Protein AF-0000000070312527 (afdb_homodimer)

Organism: NCBI:txid109376

Sequence (274 aa):
MGTQTTVLAVTDDVVLPVISVLTVMKVVGVERCDPMIITQASTISQVPLDSSSVDAVLAVSTTSEFPTDKIYGEFSRILKPGGTVFVCTNSEGENVELQQTLQRRVTLAGFMEPQSLDLTSIRLPNFSLSVGVQAYSMGTQTTVLAVTDDVVLPVISVLTVMKVVGVERCDPMIITQASTISQVPLDSSSVDAVLAVSTTSEFPTDKIYGEFSRILKPGGTVFVCTNSEGENVELQQTLQRRVTLAGFMEPQSLDLTSIRLPNFSLSVGVQAYS

Solvent-accessible surface area (backbone atoms only — not comparable to full-atom values): 14780 Å² total; per-residue (Å²): 132,82,78,77,54,34,34,40,36,36,22,58,38,63,66,44,51,47,54,62,53,54,51,51,28,56,70,71,65,62,65,91,47,61,39,27,36,25,26,38,44,77,76,54,91,68,70,97,60,54,68,48,62,26,46,33,36,38,36,42,22,80,50,93,69,47,78,40,71,69,52,44,52,44,48,60,45,23,29,21,71,62,11,36,37,34,41,32,29,74,38,84,53,88,44,62,67,53,46,52,50,47,43,51,47,37,44,73,66,60,20,47,61,64,85,83,79,81,55,74,78,60,77,38,76,40,47,46,76,34,49,20,30,36,58,72,121,131,80,78,78,55,32,35,39,36,35,21,58,38,62,63,46,50,47,55,63,53,54,52,50,28,56,72,71,64,63,65,93,47,61,38,27,35,26,26,37,45,78,76,52,90,66,70,98,61,56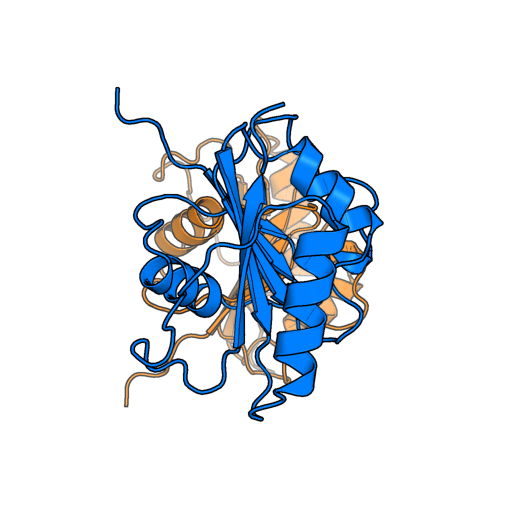,68,49,62,28,45,31,36,38,36,42,24,78,51,92,69,47,80,41,71,68,53,44,50,44,49,60,44,23,29,22,71,63,10,36,38,34,40,33,30,75,36,85,53,87,43,60,66,53,47,52,52,46,43,51,49,36,42,73,66,59,21,48,62,58,78,87,66,81,44,66,81,67,76,37,67,36,41,46,61,36,47,20,30,37,56,71,120

Structure (mmCIF, N/CA/C/O backbone):
data_AF-0000000070312527-model_v1
#
loop_
_entity.id
_entity.type
_entity.pdbx_description
1 polymer 'Anamorsin N-terminal domain-containing protein'
#
loop_
_atom_site.group_PDB
_atom_site.id
_atom_site.type_symbol
_atom_site.label_atom_id
_atom_site.label_alt_id
_atom_site.label_comp_id
_atom_site.label_asym_id
_atom_site.label_entity_id
_atom_site.label_seq_id
_atom_site.pdbx_PDB_ins_code
_atom_site.Cartn_x
_atom_site.Cartn_y
_atom_site.Cartn_z
_atom_site.occupancy
_atom_site.B_iso_or_equiv
_atom_site.auth_seq_id
_atom_site.auth_comp_id
_atom_site.auth_asym_id
_atom_site.auth_atom_id
_atom_site.pdbx_PDB_model_num
ATOM 1 N N . MET A 1 1 ? 20.922 4.77 18.922 1 32.31 1 MET A N 1
ATOM 2 C CA . MET A 1 1 ? 19.938 3.801 18.469 1 32.31 1 MET A CA 1
ATOM 3 C C . MET A 1 1 ? 18.922 4.461 17.531 1 32.31 1 MET A C 1
ATOM 5 O O . MET A 1 1 ? 18.156 5.32 17.969 1 32.31 1 MET A O 1
ATOM 9 N N . GLY A 1 2 ? 19.078 4.883 16.312 1 41.28 2 GLY A N 1
ATOM 10 C CA . GLY A 1 2 ? 18.484 5.863 15.414 1 41.28 2 GLY A CA 1
ATOM 11 C C . GLY A 1 2 ? 16.984 5.668 15.219 1 41.28 2 GLY A C 1
ATOM 12 O O . GLY A 1 2 ? 16.516 4.539 15.102 1 41.28 2 GLY A O 1
ATOM 13 N N . THR A 1 3 ? 16.109 6.391 15.828 1 51.72 3 THR A N 1
ATOM 14 C CA . THR A 1 3 ? 14.672 6.293 16.031 1 51.72 3 THR A CA 1
ATOM 15 C C . THR A 1 3 ? 13.961 5.984 14.719 1 51.72 3 THR A C 1
ATOM 17 O O . THR A 1 3 ? 14.172 6.676 13.719 1 51.72 3 THR A O 1
ATOM 20 N N . GLN A 1 4 ? 13.727 4.766 14.406 1 63.12 4 GLN A N 1
ATOM 21 C CA . GLN A 1 4 ? 13.141 4.301 13.156 1 63.12 4 GLN A CA 1
ATOM 22 C C . GLN A 1 4 ? 11.836 5.027 12.859 1 63.12 4 GLN A C 1
ATOM 24 O O . GLN A 1 4 ? 10.914 5.02 13.68 1 63.12 4 GLN A O 1
ATOM 29 N N . THR A 1 5 ? 11.953 6.121 12.055 1 82.25 5 THR A N 1
ATOM 30 C CA . THR A 1 5 ? 10.797 6.914 11.648 1 82.25 5 THR A CA 1
ATOM 31 C C . THR A 1 5 ? 9.742 6.039 10.984 1 82.25 5 THR A C 1
ATOM 33 O O . THR A 1 5 ? 10.07 5.172 10.172 1 82.25 5 THR A O 1
ATOM 36 N N . THR A 1 6 ? 8.57 6.004 11.633 1 88.69 6 THR A N 1
ATOM 37 C CA . THR A 1 6 ? 7.449 5.246 11.094 1 88.69 6 THR A CA 1
ATOM 38 C C . THR A 1 6 ? 6.52 6.152 10.289 1 88.69 6 THR A C 1
ATOM 40 O O . THR A 1 6 ? 6.102 7.207 10.773 1 88.69 6 THR A O 1
ATOM 43 N N . VAL A 1 7 ? 6.309 5.766 9.062 1 93.19 7 VAL A N 1
ATOM 44 C CA . VAL A 1 7 ? 5.434 6.551 8.195 1 93.19 7 VAL A CA 1
ATOM 45 C C . VAL A 1 7 ? 4.281 5.68 7.703 1 93.19 7 VAL A C 1
ATOM 47 O O . VAL A 1 7 ? 4.48 4.516 7.344 1 93.19 7 VAL A O 1
ATOM 50 N N . LEU A 1 8 ? 3.139 6.227 7.738 1 95.81 8 LEU A N 1
ATOM 51 C CA . LEU A 1 8 ? 1.959 5.57 7.188 1 95.81 8 LEU A CA 1
ATOM 52 C C . LEU A 1 8 ? 1.407 6.348 5.996 1 95.81 8 LEU A C 1
ATOM 54 O O . LEU A 1 8 ? 1.135 7.547 6.109 1 95.81 8 LEU A O 1
ATOM 58 N N . ALA A 1 9 ? 1.335 5.73 4.91 1 95.19 9 ALA A N 1
ATOM 59 C CA . ALA A 1 9 ? 0.662 6.297 3.746 1 95.19 9 ALA A CA 1
ATOM 60 C C . ALA A 1 9 ? -0.738 5.711 3.582 1 95.19 9 ALA A C 1
ATOM 62 O O . ALA A 1 9 ? -0.914 4.492 3.605 1 95.19 9 ALA A O 1
ATOM 63 N N . VAL A 1 10 ? -1.714 6.582 3.424 1 95.88 10 VAL A N 1
ATOM 64 C CA . VAL A 1 10 ? -3.1 6.137 3.305 1 95.88 10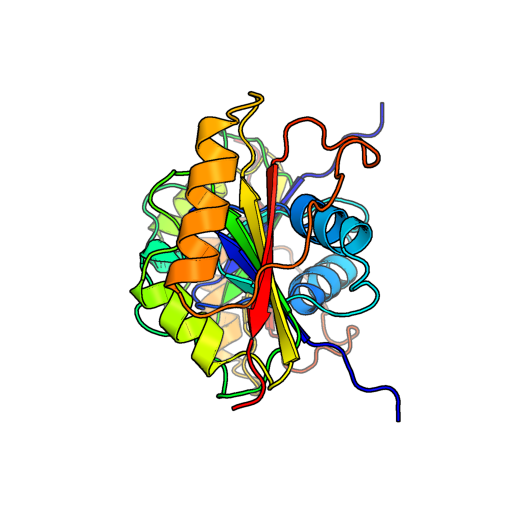 VAL A CA 1
ATOM 65 C C . VAL A 1 10 ? -3.748 6.793 2.088 1 95.88 10 VAL A C 1
ATOM 67 O O . VAL A 1 10 ? -3.412 7.926 1.729 1 95.88 10 VAL A O 1
ATOM 70 N N . THR A 1 11 ? -4.625 6.039 1.443 1 93.31 11 THR A N 1
ATOM 71 C CA . THR A 1 11 ? -5.379 6.578 0.318 1 93.31 11 THR A CA 1
ATOM 72 C C . THR A 1 11 ? -6.805 6.035 0.311 1 93.31 11 THR A C 1
ATOM 74 O O . THR A 1 11 ? -7.074 4.98 0.89 1 93.31 11 THR A O 1
ATOM 77 N N . ASP A 1 12 ? -7.668 6.805 -0.288 1 93.44 12 ASP A N 1
ATOM 78 C CA . ASP A 1 12 ? -9.023 6.309 -0.491 1 93.44 12 ASP A CA 1
ATOM 79 C C . ASP A 1 12 ? -9.133 5.52 -1.795 1 93.44 12 ASP A C 1
ATOM 81 O O . ASP A 1 12 ? -10.164 4.898 -2.066 1 93.44 12 ASP A O 1
ATOM 85 N N . ASP A 1 13 ? -8.094 5.48 -2.543 1 92.12 13 ASP A N 1
ATOM 86 C CA . ASP A 1 13 ? -8.078 4.723 -3.793 1 92.12 13 ASP A CA 1
ATOM 87 C C . ASP A 1 13 ? -7.852 3.236 -3.531 1 92.12 13 ASP A C 1
ATOM 89 O O . ASP A 1 13 ? -7.418 2.85 -2.445 1 92.12 13 ASP A O 1
ATOM 93 N N . VAL A 1 14 ? -8.188 2.465 -4.516 1 95.38 14 VAL A N 1
ATOM 94 C CA . VAL A 1 14 ? -8.008 1.022 -4.391 1 95.38 14 VAL A CA 1
ATOM 95 C C . VAL A 1 14 ? -6.527 0.677 -4.473 1 95.38 14 VAL A C 1
ATOM 97 O O . VAL A 1 14 ? -6.055 -0.24 -3.797 1 95.38 14 VAL A O 1
ATOM 100 N N . VAL A 1 15 ? -5.812 1.414 -5.312 1 94.75 15 VAL A N 1
ATOM 101 C CA . VAL A 1 15 ? -4.414 1.098 -5.594 1 94.75 15 VAL A CA 1
ATOM 102 C C . VAL A 1 15 ? -3.539 2.311 -5.297 1 94.75 15 VAL A C 1
ATOM 104 O O . VAL A 1 15 ? -3.973 3.455 -5.461 1 94.75 15 VAL A O 1
ATOM 107 N N . LEU A 1 16 ? -2.34 2.08 -4.805 1 93.69 16 LEU A N 1
ATOM 108 C CA . LEU A 1 16 ? -1.363 3.133 -4.543 1 93.69 16 LEU A CA 1
ATOM 109 C C . LEU A 1 16 ? 0.025 2.717 -5.016 1 93.69 16 LEU A C 1
ATOM 111 O O . LEU A 1 16 ? 0.603 1.761 -4.496 1 93.69 16 LEU A O 1
ATOM 115 N N . PRO A 1 17 ? 0.526 3.424 -5.984 1 91.62 17 PRO A N 1
ATOM 116 C CA . PRO A 1 17 ? 1.906 3.145 -6.391 1 91.62 17 PRO A CA 1
ATOM 117 C C . PRO A 1 17 ? 2.924 3.521 -5.316 1 91.62 17 PRO A C 1
ATOM 119 O O . PRO A 1 17 ? 2.809 4.582 -4.695 1 91.62 17 PRO A O 1
ATOM 122 N N . VAL A 1 18 ? 3.895 2.693 -5.125 1 91.31 18 VAL A N 1
ATOM 123 C CA . VAL A 1 18 ? 4.895 2.928 -4.09 1 91.31 18 VAL A CA 1
ATOM 124 C C . VAL A 1 18 ? 5.695 4.188 -4.422 1 91.31 18 VAL A C 1
ATOM 126 O O . VAL A 1 18 ? 6.027 4.973 -3.527 1 91.31 18 VAL A O 1
ATOM 129 N N . ILE A 1 19 ? 5.93 4.438 -5.605 1 86.56 19 ILE A N 1
ATOM 130 C CA . ILE A 1 19 ? 6.723 5.59 -6.02 1 86.56 19 ILE A CA 1
ATOM 131 C C . ILE A 1 19 ? 6.027 6.879 -5.586 1 86.56 19 ILE A C 1
ATOM 133 O O . ILE A 1 19 ? 6.688 7.871 -5.262 1 86.56 19 ILE A O 1
ATOM 137 N N . SER A 1 20 ? 4.664 6.91 -5.684 1 84.31 20 SER A N 1
ATOM 138 C CA . SER A 1 20 ? 3.928 8.086 -5.234 1 84.31 20 SER A CA 1
ATOM 139 C C . SER A 1 20 ? 4.215 8.398 -3.77 1 84.31 20 SER A C 1
ATOM 141 O O . SER A 1 20 ? 4.371 9.555 -3.391 1 84.31 20 SER A O 1
ATOM 143 N N . VAL A 1 21 ? 4.297 7.348 -2.98 1 87.62 21 VAL A N 1
ATOM 144 C CA . VAL A 1 21 ? 4.57 7.488 -1.555 1 87.62 21 VAL A CA 1
ATOM 145 C C . VAL A 1 21 ? 6.008 7.969 -1.35 1 87.62 21 VAL A C 1
ATOM 147 O O . VAL A 1 21 ? 6.246 8.938 -0.621 1 87.62 21 VAL A O 1
ATOM 150 N N . LEU A 1 22 ? 6.922 7.355 -2.016 1 85.81 22 LEU A N 1
ATOM 151 C CA . LEU A 1 22 ? 8.336 7.688 -1.861 1 85.81 22 LEU A CA 1
ATOM 152 C C . LEU A 1 22 ? 8.617 9.109 -2.342 1 85.81 22 LEU A C 1
ATOM 154 O O . LEU A 1 22 ? 9.445 9.812 -1.764 1 85.81 22 LEU A O 1
ATOM 158 N N . THR A 1 23 ? 7.934 9.5 -3.398 1 81.25 23 THR A N 1
ATOM 159 C CA . THR A 1 23 ? 8.102 10.852 -3.918 1 81.25 23 THR A CA 1
ATOM 160 C C . THR A 1 23 ? 7.613 11.883 -2.904 1 81.25 23 THR A C 1
ATOM 162 O O . THR A 1 23 ? 8.297 12.875 -2.648 1 81.25 23 THR A O 1
ATOM 165 N N . VAL A 1 24 ? 6.43 11.625 -2.34 1 78.5 24 VAL A N 1
ATOM 166 C CA . VAL A 1 24 ? 5.898 12.547 -1.344 1 78.5 24 VAL A CA 1
ATOM 167 C C . VAL A 1 24 ? 6.816 12.578 -0.125 1 78.5 24 VAL A C 1
ATOM 169 O O . VAL A 1 24 ? 7.082 13.648 0.429 1 78.5 24 VAL A O 1
ATOM 172 N N . MET A 1 25 ? 7.27 11.461 0.249 1 84.25 25 MET A N 1
ATOM 173 C CA . MET A 1 25 ? 8.172 11.383 1.395 1 84.25 25 MET A CA 1
ATOM 174 C C . MET A 1 25 ? 9.422 12.219 1.158 1 84.25 25 MET A C 1
ATOM 176 O O . MET A 1 25 ? 9.914 12.891 2.072 1 84.25 25 MET A O 1
ATOM 180 N N . LYS A 1 26 ? 9.945 12.078 0.024 1 81.5 26 LYS A N 1
ATOM 181 C CA . LYS A 1 26 ? 11.125 12.859 -0.34 1 81.5 26 LYS A CA 1
ATOM 182 C C . LYS A 1 26 ? 10.844 14.359 -0.257 1 81.5 26 LYS A C 1
ATOM 184 O O . LYS A 1 26 ? 11.656 15.125 0.27 1 81.5 26 LYS A O 1
ATOM 189 N N . VAL A 1 27 ? 9.695 14.719 -0.66 1 73.06 27 VAL A N 1
ATOM 190 C CA . VAL A 1 27 ? 9.305 16.125 -0.711 1 73.06 27 VAL A CA 1
ATOM 191 C C . VAL A 1 27 ? 9.141 16.656 0.707 1 73.06 27 VAL A C 1
ATOM 193 O O . VAL A 1 27 ? 9.531 17.797 0.996 1 73.06 27 VAL A O 1
ATOM 196 N N . VAL A 1 28 ? 8.633 15.852 1.507 1 74.56 28 VAL A N 1
ATOM 197 C CA . VAL A 1 28 ? 8.312 16.344 2.842 1 74.56 28 VAL A CA 1
ATOM 198 C C . VAL A 1 28 ? 9.469 16.047 3.791 1 74.56 28 VAL A C 1
ATOM 200 O O . VAL A 1 28 ? 9.422 16.422 4.969 1 74.56 28 VAL A O 1
ATOM 203 N N . GLY A 1 29 ? 10.469 15.406 3.387 1 75.06 29 GLY A N 1
ATOM 204 C CA . GLY A 1 29 ? 11.688 15.211 4.156 1 75.06 29 GLY A CA 1
ATOM 205 C C . GLY A 1 29 ? 11.594 14.07 5.152 1 75.06 29 GLY A C 1
ATOM 206 O O . GLY A 1 29 ? 12.164 14.141 6.238 1 75.06 29 GLY A O 1
ATOM 207 N N . VAL A 1 30 ? 10.812 13.164 5.078 1 74.44 30 VAL A N 1
ATOM 208 C CA . VAL A 1 30 ? 10.703 12 5.961 1 74.44 30 VAL A CA 1
ATOM 209 C C . VAL A 1 30 ? 11.273 10.773 5.262 1 74.44 30 VAL A C 1
ATOM 211 O O . VAL A 1 30 ? 10.656 9.703 5.27 1 74.44 30 VAL A O 1
ATOM 214 N N . GLU A 1 31 ? 12.414 10.891 4.777 1 74 31 GLU A N 1
ATOM 215 C CA . GLU A 1 31 ? 12.992 9.797 4 1 74 31 GLU A CA 1
ATOM 216 C C . GLU A 1 31 ? 13.664 8.766 4.902 1 74 31 GLU A C 1
ATOM 218 O O . GLU A 1 31 ? 13.82 9 6.102 1 74 31 GLU A O 1
ATOM 223 N N . ARG A 1 32 ? 13.969 7.566 4.457 1 68.12 32 ARG A N 1
ATOM 224 C CA . ARG A 1 32 ? 14.781 6.52 5.055 1 68.12 32 ARG A CA 1
ATOM 225 C C . ARG A 1 32 ? 13.977 5.695 6.055 1 68.12 32 ARG A C 1
ATOM 227 O O . ARG A 1 32 ? 14.469 5.371 7.137 1 68.12 32 ARG A O 1
ATOM 234 N N . CYS A 1 33 ? 12.836 5.625 5.859 1 78.88 33 CYS A N 1
ATOM 235 C CA . CYS A 1 33 ? 12.016 4.75 6.695 1 78.88 33 CYS A CA 1
ATOM 236 C C . CYS A 1 33 ? 11.156 3.826 5.84 1 78.88 33 CYS A C 1
ATOM 238 O O . CYS A 1 33 ? 11.047 4.02 4.629 1 78.88 33 CYS A O 1
ATOM 240 N N . ASP A 1 34 ? 10.656 2.857 6.492 1 83.75 34 ASP A N 1
ATOM 241 C CA . ASP A 1 34 ? 9.789 1.893 5.832 1 83.75 34 ASP A CA 1
ATOM 242 C C . ASP A 1 34 ? 8.32 2.305 5.953 1 83.75 34 ASP A C 1
ATOM 244 O O . ASP A 1 34 ? 7.676 2.035 6.969 1 83.75 34 ASP A O 1
ATOM 248 N N . PRO A 1 35 ? 7.848 2.865 4.906 1 92.44 35 PRO A N 1
ATOM 249 C CA . PRO A 1 35 ? 6.441 3.271 5.012 1 92.44 35 PRO A CA 1
ATOM 250 C C . PRO A 1 35 ? 5.484 2.084 4.992 1 92.44 35 PRO A C 1
ATOM 252 O O . PRO A 1 35 ? 5.797 1.04 4.414 1 92.44 35 PRO A O 1
ATOM 255 N N . MET A 1 36 ? 4.406 2.307 5.699 1 95.19 36 MET A N 1
ATOM 256 C CA . MET A 1 36 ? 3.262 1.399 5.621 1 95.19 36 MET A CA 1
ATOM 257 C C . MET A 1 36 ? 2.164 1.982 4.738 1 95.19 36 MET A C 1
ATOM 259 O O . MET A 1 36 ? 1.991 3.201 4.676 1 95.19 36 MET A O 1
ATOM 263 N N . ILE A 1 37 ? 1.459 1.072 4.121 1 96.5 37 ILE A N 1
ATOM 264 C CA . ILE A 1 37 ? 0.455 1.567 3.188 1 96.5 37 ILE A CA 1
ATOM 265 C C . ILE A 1 37 ? -0.912 0.986 3.541 1 96.5 37 ILE A C 1
ATOM 267 O O . ILE A 1 37 ? -1.025 -0.2 3.859 1 96.5 37 ILE A O 1
ATOM 271 N N . ILE A 1 38 ? -1.881 1.826 3.535 1 97.44 38 ILE A N 1
ATOM 272 C CA . ILE A 1 38 ? -3.283 1.426 3.59 1 97.44 38 ILE A CA 1
ATOM 273 C C . ILE A 1 38 ? -4.027 1.992 2.383 1 97.44 38 ILE A C 1
ATOM 275 O O . ILE A 1 38 ? -4.066 3.209 2.184 1 97.44 38 ILE A O 1
ATOM 279 N N . THR A 1 39 ? -4.586 1.167 1.564 1 96.88 39 THR A N 1
ATOM 280 C CA . THR A 1 39 ? -5.488 1.621 0.515 1 96.88 39 THR A CA 1
ATOM 281 C C . THR A 1 39 ? -6.945 1.447 0.943 1 96.88 39 THR A C 1
ATOM 283 O O . THR A 1 39 ? -7.227 0.786 1.944 1 96.88 39 THR A O 1
ATOM 286 N N . GLN A 1 40 ? -7.852 2.104 0.207 1 96.12 40 GLN A N 1
ATOM 287 C CA . GLN A 1 40 ? -9.273 2.049 0.545 1 96.12 40 GLN A CA 1
ATOM 288 C C . GLN A 1 40 ? -9.508 2.455 1.997 1 96.12 40 GLN A C 1
ATOM 290 O O . GLN A 1 40 ? -10.258 1.796 2.717 1 96.12 40 GLN A O 1
ATOM 295 N N . ALA A 1 41 ? -8.82 3.422 2.424 1 95.56 41 ALA A N 1
ATOM 296 C CA . ALA A 1 41 ? -8.844 3.814 3.83 1 95.56 41 ALA A CA 1
ATOM 297 C C . ALA A 1 41 ? -10.219 4.348 4.227 1 95.56 41 ALA A C 1
ATOM 299 O O . ALA A 1 41 ? -10.547 4.406 5.414 1 95.56 41 ALA A O 1
ATOM 300 N N . SER A 1 42 ? -10.969 4.754 3.314 1 92.69 42 SER A N 1
ATOM 301 C CA . SER A 1 42 ? -12.305 5.262 3.598 1 92.69 42 SER A CA 1
ATOM 302 C C . SER A 1 42 ? -13.211 4.168 4.148 1 92.69 42 SER A C 1
ATOM 304 O O . SER A 1 42 ? -14.266 4.453 4.719 1 92.69 42 SER A O 1
ATOM 306 N N . THR A 1 43 ? -12.828 2.916 3.951 1 92.44 43 THR A N 1
ATOM 307 C CA . THR A 1 43 ? -13.664 1.795 4.359 1 92.44 43 THR A CA 1
ATOM 308 C C . THR A 1 43 ? -13.258 1.289 5.742 1 92.44 43 THR A C 1
ATOM 310 O O . THR A 1 43 ? -13.891 0.387 6.293 1 92.44 43 THR A O 1
ATOM 313 N N . ILE A 1 44 ? -12.258 1.849 6.25 1 91.06 44 ILE A N 1
ATOM 314 C CA . ILE A 1 44 ? -11.766 1.318 7.516 1 91.06 44 ILE A CA 1
ATOM 315 C C . ILE A 1 44 ? -12.367 2.107 8.68 1 91.06 44 ILE A C 1
ATOM 317 O O . ILE A 1 44 ? -12.562 3.322 8.578 1 91.06 44 ILE A O 1
ATOM 321 N N . SER A 1 45 ? -12.609 1.384 9.75 1 89.88 45 SER A N 1
ATOM 322 C CA . SER A 1 45 ? -13.133 2.035 10.945 1 89.88 45 SER A CA 1
ATOM 323 C C . SER A 1 45 ? -12.023 2.371 11.93 1 89.88 45 SER A C 1
ATOM 325 O O . SER A 1 45 ? -12.148 3.301 12.727 1 89.88 45 SER A O 1
ATOM 327 N N . GLN A 1 46 ? -10.969 1.613 11.844 1 94.62 46 GLN A N 1
ATOM 328 C CA . GLN A 1 46 ? -9.836 1.796 12.75 1 94.62 46 GLN A CA 1
ATOM 329 C C . GLN A 1 46 ? -8.523 1.435 12.062 1 94.62 46 GLN A C 1
ATOM 331 O O . GLN A 1 46 ? -8.438 0.418 11.375 1 94.62 46 GLN A O 1
ATOM 336 N N . VAL A 1 47 ? -7.582 2.299 12.219 1 95.38 47 VAL A N 1
ATOM 337 C CA . VAL A 1 47 ? -6.238 1.98 11.758 1 95.38 47 VAL A CA 1
ATOM 338 C C . VAL A 1 47 ? -5.586 0.981 12.711 1 95.38 47 VAL A C 1
ATOM 340 O O . VAL A 1 47 ? -5.555 1.202 13.93 1 95.38 47 VAL A O 1
ATOM 343 N N . PRO A 1 48 ? -5.09 -0.119 12.211 1 95.75 48 PRO A N 1
ATOM 344 C CA . PRO A 1 48 ? -4.527 -1.149 13.078 1 95.75 48 PRO A CA 1
ATOM 345 C C . PRO A 1 48 ? -3.109 -0.819 13.547 1 95.75 48 PRO A C 1
ATOM 347 O O . PRO A 1 48 ? -2.193 -1.626 13.367 1 95.75 48 PRO A O 1
ATOM 350 N N . LEU A 1 49 ? -2.932 0.251 14.125 1 94.5 49 LEU A N 1
ATOM 351 C CA . LEU A 1 49 ? -1.688 0.71 14.734 1 94.5 49 LEU A CA 1
ATOM 352 C C . LEU A 1 49 ? -1.936 1.252 16.141 1 94.5 49 LEU A C 1
ATOM 354 O O . LEU A 1 49 ? -3.031 1.73 16.438 1 94.5 49 LEU A O 1
ATOM 358 N N . ASP A 1 50 ? -0.962 1.176 16.859 1 96 50 ASP A N 1
ATOM 359 C CA . ASP A 1 50 ? -1.076 1.632 18.25 1 96 50 ASP A CA 1
ATOM 360 C C . ASP A 1 50 ? -1.148 3.156 18.312 1 96 50 ASP A C 1
ATOM 362 O O . ASP A 1 50 ? -0.69 3.848 17.406 1 96 50 ASP A O 1
ATOM 366 N N . SER A 1 51 ? -1.732 3.639 19.469 1 95.69 51 SER A N 1
ATOM 367 C CA . SER A 1 51 ? -1.714 5.074 19.734 1 95.69 51 SER A CA 1
ATOM 368 C C . SER A 1 51 ? -0.287 5.609 19.781 1 95.69 51 SER A C 1
ATOM 370 O O . SER A 1 51 ? 0.615 4.93 20.281 1 95.69 51 SER A O 1
ATOM 372 N N . SER A 1 52 ? -0.114 6.754 19.25 1 94.62 52 SER A N 1
ATOM 373 C CA . SER A 1 52 ? 1.154 7.469 19.328 1 94.62 52 SER A CA 1
ATOM 374 C C . SER A 1 52 ? 2.312 6.598 18.859 1 94.62 52 SER A C 1
ATOM 376 O O . SER A 1 52 ? 3.348 6.516 19.516 1 94.62 52 SER A O 1
ATOM 378 N N . SER A 1 53 ? 2.078 5.918 17.734 1 93.38 53 SER A N 1
ATOM 379 C CA . SER A 1 53 ? 3.094 4.988 17.25 1 93.38 53 SER A CA 1
ATOM 380 C C . SER A 1 53 ? 3.656 5.445 15.906 1 93.38 53 SER A C 1
ATOM 382 O O . SER A 1 53 ? 4.645 4.891 15.414 1 93.38 53 SER A O 1
ATOM 384 N N . VAL A 1 54 ? 3.113 6.453 15.32 1 92.19 54 VAL A N 1
ATOM 385 C CA . VAL A 1 54 ? 3.479 6.875 13.977 1 92.19 54 VAL A CA 1
ATOM 386 C C . VAL A 1 54 ? 4.047 8.289 14.008 1 92.19 54 VAL A C 1
ATOM 388 O O . VAL A 1 54 ? 3.518 9.164 14.703 1 92.19 54 VAL A O 1
ATOM 391 N N . ASP A 1 55 ? 5.098 8.5 13.219 1 88.56 55 ASP A N 1
ATOM 392 C CA . ASP A 1 55 ? 5.742 9.812 13.188 1 88.56 55 ASP A CA 1
ATOM 393 C C . ASP A 1 55 ? 5.09 10.727 12.156 1 88.56 55 ASP A C 1
ATOM 395 O O . ASP A 1 55 ? 5.051 11.945 12.328 1 88.56 55 ASP A O 1
ATOM 399 N N . ALA A 1 56 ? 4.637 10.148 11.102 1 89.56 56 ALA A N 1
ATOM 400 C CA . ALA A 1 56 ? 4.051 10.938 10.023 1 89.56 56 ALA A CA 1
ATOM 401 C C . ALA A 1 56 ? 3.01 10.133 9.25 1 89.56 56 ALA A C 1
ATOM 403 O O . ALA A 1 56 ? 3.18 8.922 9.047 1 89.56 56 ALA A O 1
ATOM 404 N N . VAL A 1 57 ? 1.977 10.852 8.867 1 92.06 57 VAL A N 1
ATOM 405 C CA . VAL A 1 57 ? 0.955 10.258 8.008 1 92.06 57 VAL A CA 1
ATOM 406 C C . VAL A 1 57 ? 0.897 11.008 6.676 1 92.06 57 VAL A C 1
ATOM 408 O O . VAL A 1 57 ? 0.899 12.234 6.652 1 92.06 57 VAL A O 1
ATOM 411 N N . LEU A 1 58 ? 0.946 10.258 5.691 1 90.25 58 LEU A N 1
ATOM 412 C CA . LEU A 1 58 ? 0.729 10.773 4.344 1 90.25 58 LEU A CA 1
ATOM 413 C C . LEU A 1 58 ? -0.633 10.344 3.811 1 90.25 58 LEU A C 1
ATOM 415 O O . LEU A 1 58 ? -0.83 9.18 3.469 1 90.25 58 LEU A O 1
ATOM 419 N N . ALA A 1 59 ? -1.489 11.242 3.727 1 90.25 59 ALA A N 1
ATOM 420 C CA . ALA A 1 59 ? -2.818 10.969 3.184 1 90.25 59 ALA A CA 1
ATOM 421 C C . ALA A 1 59 ? -2.916 11.406 1.726 1 90.25 59 ALA A C 1
ATOM 423 O O . ALA A 1 59 ? -2.896 12.602 1.425 1 90.25 59 ALA A O 1
ATOM 424 N N . VAL A 1 60 ? -2.996 10.469 0.882 1 86.56 60 VAL A N 1
ATOM 425 C CA . VAL A 1 60 ? -3.145 10.727 -0.546 1 86.56 60 VAL A CA 1
ATOM 426 C C . VAL A 1 60 ? -4.621 10.672 -0.933 1 86.56 60 VAL A C 1
ATOM 428 O O . VAL A 1 60 ? -5.188 9.586 -1.073 1 86.56 60 VAL A O 1
ATOM 431 N N . SER A 1 61 ? -5.184 11.789 -1.204 1 83.62 61 SER A N 1
ATOM 432 C CA . SER A 1 61 ? -6.617 11.883 -1.467 1 83.62 61 SER A CA 1
ATOM 433 C C . SER A 1 61 ? -6.902 11.922 -2.965 1 83.62 61 SER A C 1
ATOM 435 O O . SER A 1 61 ? -6.262 12.68 -3.703 1 83.62 61 SER A O 1
ATOM 437 N N . THR A 1 62 ? -7.816 11.078 -3.334 1 81.44 62 THR A N 1
ATOM 438 C CA . THR A 1 62 ? -8.266 11.109 -4.719 1 81.44 62 THR A CA 1
ATOM 439 C C . THR A 1 62 ? -9.648 11.75 -4.824 1 81.44 62 THR A C 1
ATOM 441 O O . THR A 1 62 ? -10.094 12.109 -5.918 1 81.44 62 THR A O 1
ATOM 444 N N . THR A 1 63 ? -10.328 11.906 -3.744 1 80.44 63 THR A N 1
ATOM 445 C CA . THR A 1 63 ? -11.641 12.531 -3.693 1 80.44 63 THR A CA 1
ATOM 446 C C . THR A 1 63 ? -11.672 13.648 -2.654 1 80.44 63 THR A C 1
ATOM 448 O O . THR A 1 63 ? -10.836 13.688 -1.75 1 80.44 63 THR A O 1
ATOM 451 N N . SER A 1 64 ? -12.609 14.547 -2.738 1 76.62 64 SER A N 1
ATOM 452 C CA . SER A 1 64 ? -12.742 15.648 -1.796 1 76.62 64 SER A CA 1
ATOM 453 C C . SER A 1 64 ? -13.289 15.172 -0.456 1 76.62 64 SER A C 1
ATOM 455 O O . SER A 1 64 ? -13.211 15.891 0.545 1 76.62 64 SER A O 1
ATOM 457 N N . GLU A 1 65 ? -13.719 14.016 -0.446 1 82.88 65 GLU A N 1
ATOM 458 C CA . GLU A 1 65 ? -14.367 13.5 0.756 1 82.88 65 GLU A CA 1
ATOM 459 C C . GLU A 1 65 ? -13.352 12.82 1.673 1 82.88 65 GLU A C 1
ATOM 461 O O . GLU A 1 65 ? -13.688 12.43 2.795 1 82.88 65 GLU A O 1
ATOM 466 N N . PHE A 1 66 ? -12.18 12.781 1.215 1 87 66 PHE A N 1
ATOM 467 C CA . PHE A 1 66 ? -11.148 12.094 1.981 1 87 66 PHE A CA 1
ATOM 468 C C . PHE A 1 66 ? -9.992 13.039 2.295 1 87 66 PHE A C 1
ATOM 470 O O . PHE A 1 66 ? -9.586 13.836 1.445 1 87 66 PHE A O 1
ATOM 477 N N . PRO A 1 67 ? -9.578 12.984 3.551 1 88.56 67 PRO A N 1
ATOM 478 C CA . PRO A 1 67 ? -9.906 12.133 4.695 1 88.56 67 PRO A CA 1
ATOM 479 C C . PRO A 1 67 ? -11.172 12.594 5.422 1 88.56 67 PRO A C 1
ATOM 481 O O . PRO A 1 67 ? -11.438 13.789 5.516 1 88.56 67 PRO A O 1
ATOM 484 N N . THR A 1 68 ? -11.906 11.625 5.945 1 89.56 68 THR A N 1
ATOM 485 C CA . THR A 1 68 ? -13.086 11.922 6.742 1 89.56 68 THR A CA 1
ATOM 486 C C . THR A 1 68 ? -12.695 12.328 8.164 1 89.56 68 THR A C 1
ATOM 488 O O . THR A 1 68 ? -11.539 12.188 8.555 1 89.56 68 THR A O 1
ATOM 491 N N . ASP A 1 69 ? -13.672 12.797 8.875 1 89.44 69 ASP A N 1
ATOM 492 C CA . ASP A 1 69 ? -13.445 13.133 10.281 1 89.44 69 ASP A CA 1
ATOM 493 C C . ASP A 1 69 ? -13 11.906 11.07 1 89.44 69 ASP A C 1
ATOM 495 O O . ASP A 1 69 ? -12.125 12.008 11.938 1 89.44 69 ASP A O 1
ATOM 499 N N . LYS A 1 70 ? -13.609 10.852 10.734 1 92.81 70 LYS A N 1
ATOM 500 C CA . LYS A 1 70 ? -13.242 9.609 11.406 1 92.81 70 LYS A CA 1
ATOM 501 C C . LYS A 1 70 ? -11.781 9.266 11.164 1 92.81 70 LYS A C 1
ATOM 503 O O . LYS A 1 70 ? -11.07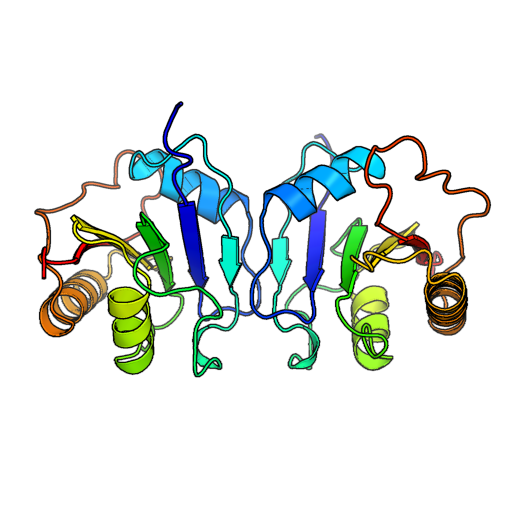 8.875 12.094 1 92.81 70 LYS A O 1
ATOM 508 N N . ILE A 1 71 ? -11.32 9.43 9.977 1 93.69 71 ILE A N 1
ATOM 509 C CA . ILE A 1 71 ? -9.953 9.094 9.609 1 93.69 71 ILE A CA 1
ATOM 510 C C . ILE A 1 71 ? -8.992 10.078 10.281 1 93.69 71 ILE A C 1
ATOM 512 O O . ILE A 1 71 ? -7.926 9.68 10.758 1 93.69 71 ILE A O 1
ATOM 516 N N . TYR A 1 72 ? -9.336 11.336 10.352 1 90.31 72 TYR A N 1
ATOM 517 C CA . TYR A 1 72 ? -8.523 12.312 11.07 1 90.31 72 TYR A CA 1
ATOM 518 C C . TYR A 1 72 ? -8.406 11.938 12.547 1 90.31 72 TYR A C 1
ATOM 520 O O . TYR A 1 72 ? -7.363 12.164 13.164 1 90.31 72 TYR A O 1
ATOM 528 N N . GLY A 1 73 ? -9.523 11.445 13.117 1 92.94 73 GLY A N 1
ATOM 529 C CA . GLY A 1 73 ? -9.469 10.945 14.477 1 92.94 73 GLY A CA 1
ATOM 530 C C . GLY A 1 73 ? -8.438 9.844 14.664 1 92.94 73 GLY A C 1
ATOM 531 O O . GLY A 1 73 ? -7.691 9.844 15.648 1 92.94 73 GLY A O 1
ATOM 532 N N . GLU A 1 74 ? -8.453 8.961 13.719 1 95.5 74 GLU A N 1
ATOM 533 C CA . GLU A 1 74 ? -7.457 7.891 13.75 1 95.5 74 GLU A CA 1
ATOM 534 C C . GLU A 1 74 ? -6.043 8.445 13.609 1 95.5 74 GLU A C 1
ATOM 536 O O . GLU A 1 74 ? -5.121 7.996 14.289 1 95.5 74 GLU A O 1
ATOM 541 N N . PHE A 1 75 ? -5.91 9.453 12.703 1 93.31 75 PHE A N 1
ATOM 542 C CA . PHE A 1 75 ? -4.602 10.086 12.578 1 93.31 75 PHE A CA 1
ATOM 543 C C . PHE A 1 75 ? -4.141 10.648 13.922 1 93.31 75 PHE A C 1
ATOM 545 O O . PHE A 1 75 ? -3.002 10.414 14.336 1 93.31 75 PHE A O 1
ATOM 552 N N . SER A 1 76 ? -5 11.312 14.531 1 92 76 SER A N 1
ATOM 553 C CA . SER A 1 76 ? -4.684 11.906 15.828 1 92 76 SER A CA 1
ATOM 554 C C . SER A 1 76 ? -4.285 10.844 16.844 1 92 76 SER A C 1
ATOM 556 O O . SER A 1 76 ? -3.369 11.055 17.641 1 92 76 SER A O 1
ATOM 558 N N . ARG A 1 77 ? -5.004 9.781 16.812 1 94.56 77 ARG A N 1
ATOM 559 C CA . ARG A 1 77 ? -4.746 8.703 17.766 1 94.56 77 ARG A CA 1
ATOM 560 C C . ARG A 1 77 ? -3.379 8.078 17.531 1 94.56 77 ARG A C 1
ATOM 562 O O . ARG A 1 77 ? -2.611 7.867 18.469 1 94.56 77 ARG A O 1
ATOM 569 N N . ILE A 1 78 ? -3.041 7.797 16.312 1 94.81 78 ILE A N 1
ATOM 570 C CA . ILE A 1 78 ? -1.868 6.98 16.031 1 94.81 78 ILE A CA 1
ATOM 571 C C . ILE A 1 78 ? -0.623 7.863 15.984 1 94.81 78 ILE A C 1
ATOM 573 O O . ILE A 1 78 ? 0.5 7.371 16.125 1 94.81 78 ILE A O 1
ATOM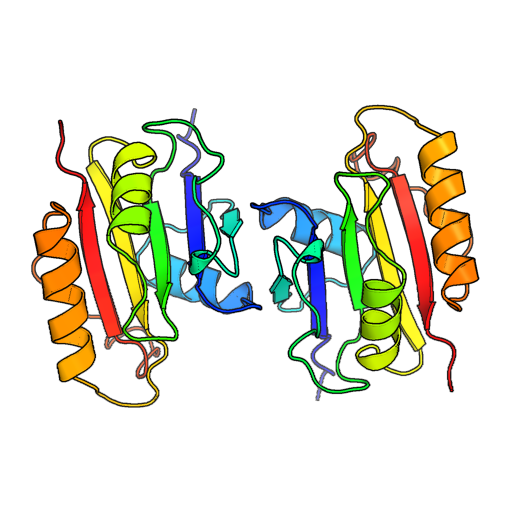 577 N N . LEU A 1 79 ? -0.757 9.117 15.688 1 92.06 79 LEU A N 1
ATOM 578 C CA . LEU A 1 79 ? 0.395 10.008 15.586 1 92.06 79 LEU A CA 1
ATOM 579 C C . LEU A 1 79 ? 1.006 10.266 16.969 1 92.06 79 LEU A C 1
ATOM 581 O O . LEU A 1 79 ? 0.283 10.477 17.938 1 92.06 79 LEU A O 1
ATOM 585 N N . LYS A 1 80 ? 2.262 10.203 16.984 1 89.62 80 LYS A N 1
ATOM 586 C CA . LYS A 1 80 ? 2.992 10.672 18.156 1 89.62 80 LYS A CA 1
ATOM 587 C C . LYS A 1 80 ? 2.779 12.164 18.391 1 89.62 80 LYS A C 1
ATOM 589 O O . LYS A 1 80 ? 2.467 12.898 17.453 1 89.62 80 LYS A O 1
ATOM 594 N N . PRO A 1 81 ? 2.898 12.531 19.719 1 88.19 81 PRO A N 1
ATOM 595 C CA . PRO A 1 81 ? 2.93 13.984 19.922 1 88.19 81 PRO A CA 1
ATOM 596 C C . PRO A 1 81 ? 3.953 14.68 19.031 1 88.19 81 PRO A C 1
ATOM 598 O O . PRO A 1 81 ? 5.102 14.242 18.938 1 88.19 81 PRO A O 1
ATOM 601 N N . GLY A 1 82 ? 3.525 15.641 18.266 1 85.06 82 GLY A N 1
ATOM 602 C CA . GLY A 1 82 ? 4.418 16.328 17.359 1 85.06 82 GLY A CA 1
ATOM 603 C C . GLY A 1 82 ? 4.492 15.688 15.984 1 85.06 82 GLY A C 1
ATOM 604 O O . GLY A 1 82 ? 5.199 16.172 15.102 1 85.06 82 GLY A O 1
ATOM 605 N N . GLY A 1 83 ? 3.752 14.562 15.891 1 86.5 83 GLY A N 1
ATOM 606 C CA . GLY A 1 83 ? 3.688 13.922 14.586 1 86.5 83 GLY A CA 1
ATOM 607 C C . GLY A 1 83 ? 2.973 14.766 13.547 1 86.5 83 GLY A C 1
ATOM 608 O O . GLY A 1 83 ? 2.266 15.719 13.891 1 86.5 83 GLY A O 1
ATOM 609 N N . THR A 1 84 ? 3.244 14.5 12.281 1 85.75 84 THR A N 1
ATOM 610 C CA . THR A 1 84 ? 2.754 15.352 11.203 1 85.75 84 THR A CA 1
ATOM 611 C C . THR A 1 84 ? 1.866 14.562 10.25 1 85.75 84 THR A C 1
ATOM 613 O O . THR A 1 84 ? 2.139 13.398 9.961 1 85.75 84 THR A O 1
ATOM 616 N N . VAL A 1 85 ? 0.799 15.25 9.805 1 88.25 85 VAL A N 1
ATOM 617 C CA . VAL A 1 85 ? -0.042 14.703 8.75 1 88.25 85 VAL A CA 1
ATOM 618 C C . VAL A 1 85 ? 0.131 15.523 7.473 1 88.25 85 VAL A C 1
ATOM 620 O O . VAL A 1 85 ? 0.121 16.766 7.516 1 88.25 85 VAL A O 1
ATOM 623 N N . PHE A 1 86 ? 0.442 14.82 6.434 1 84.19 86 PHE A N 1
ATOM 624 C CA . PHE A 1 86 ? 0.523 15.406 5.102 1 84.19 86 PHE A CA 1
ATOM 625 C C . PHE A 1 86 ? -0.643 14.953 4.234 1 84.19 86 PHE A C 1
ATOM 627 O O . PHE A 1 86 ? -0.819 13.75 4.004 1 84.19 86 PHE A O 1
ATOM 634 N N . VAL A 1 87 ? -1.425 15.875 3.799 1 84.62 87 VAL A N 1
ATOM 635 C CA . VAL A 1 87 ? -2.545 15.539 2.928 1 84.62 87 VAL A CA 1
ATOM 636 C C . VAL A 1 87 ? -2.236 15.984 1.498 1 84.62 87 VAL A C 1
ATOM 638 O O . VAL A 1 87 ? -2.016 17.172 1.241 1 84.62 87 VAL A O 1
ATOM 641 N N . CYS A 1 88 ? -2.207 14.953 0.638 1 77.44 88 CYS A N 1
ATOM 642 C CA . CYS A 1 88 ? -1.874 15.188 -0.763 1 77.44 88 CYS A CA 1
ATOM 643 C C . CYS A 1 88 ? -3.047 14.836 -1.669 1 77.44 88 CYS A C 1
ATOM 645 O O . CYS A 1 88 ? -3.754 13.859 -1.426 1 77.44 88 CYS A O 1
ATOM 647 N N . THR A 1 89 ? -3.338 15.641 -2.654 1 72.25 89 THR A N 1
ATOM 648 C CA . THR A 1 89 ? -4.367 15.344 -3.646 1 72.25 89 THR A CA 1
ATOM 649 C C . THR A 1 89 ? -3.779 15.367 -5.055 1 72.25 89 THR A C 1
ATOM 651 O O . THR A 1 89 ? -2.891 16.172 -5.352 1 72.25 89 THR A O 1
ATOM 654 N N . ASN A 1 90 ? -3.846 14.242 -5.801 1 58.22 90 ASN A N 1
ATOM 655 C CA . ASN A 1 90 ? -3.416 14.203 -7.191 1 58.22 90 ASN A CA 1
ATOM 656 C C . ASN A 1 90 ? -4.359 15 -8.094 1 58.22 90 ASN A C 1
ATOM 658 O O . ASN A 1 90 ? -5.41 14.492 -8.5 1 58.22 90 ASN A O 1
ATOM 662 N N . SER A 1 91 ? -4.758 16.141 -7.844 1 52.28 91 SER A N 1
ATOM 663 C CA . SER A 1 91 ? -5.695 16.844 -8.711 1 52.28 91 SER A CA 1
ATOM 664 C C . SER A 1 91 ? -4.977 17.484 -9.891 1 52.28 91 SER A C 1
ATOM 666 O O . SER A 1 91 ? -3.891 18.047 -9.734 1 52.28 91 SER A O 1
ATOM 668 N N . GLU A 1 92 ? -4.867 16.797 -11.086 1 50.16 92 GLU A N 1
ATOM 669 C CA . GLU A 1 92 ? -4.371 17.438 -12.297 1 50.16 92 GLU A CA 1
ATOM 670 C C . GLU A 1 92 ? -4.551 18.953 -12.242 1 50.16 92 GLU A C 1
ATOM 672 O O . GLU A 1 92 ? -3.773 19.703 -12.844 1 50.16 92 GLU A O 1
ATOM 677 N N . GLY A 1 93 ? -5.555 19.438 -11.578 1 43.94 93 GLY A N 1
ATOM 678 C CA . GLY A 1 93 ? -5.793 20.875 -11.695 1 43.94 93 GLY A CA 1
ATOM 679 C C . GLY A 1 93 ? -5.68 21.609 -10.375 1 43.94 93 GLY A C 1
ATOM 680 O O . GLY A 1 93 ? -5.664 20.984 -9.305 1 43.94 93 GLY A O 1
ATOM 681 N N . GLU A 1 94 ? -4.93 22.797 -10.555 1 50.03 94 GLU A N 1
ATOM 682 C CA . GLU A 1 94 ? -4.797 23.859 -9.57 1 50.03 94 GLU A CA 1
ATOM 683 C C . GLU A 1 94 ? -6.074 24 -8.742 1 50.03 94 GLU A C 1
ATOM 685 O O . GLU A 1 94 ? -6.984 24.734 -9.125 1 50.03 94 GLU A O 1
ATOM 690 N N . ASN A 1 95 ? -6.684 22.906 -8.242 1 56.84 95 ASN A N 1
ATOM 691 C CA . ASN A 1 95 ? -7.957 23.297 -7.645 1 56.84 95 ASN A CA 1
ATOM 692 C C . ASN A 1 95 ? -7.758 23.938 -6.281 1 56.84 95 ASN A C 1
ATOM 694 O O . ASN A 1 95 ? -7.668 23.25 -5.262 1 56.84 95 ASN A O 1
ATOM 698 N N . VAL A 1 96 ? -7.301 25.25 -6.453 1 59.66 96 VAL A N 1
ATOM 699 C CA . VAL A 1 96 ? -7.184 26.109 -5.289 1 59.66 96 VAL A CA 1
ATOM 700 C C . VAL A 1 96 ? -8.258 25.766 -4.266 1 59.66 96 VAL A C 1
ATOM 702 O O . VAL A 1 96 ? -7.992 25.719 -3.064 1 59.66 96 VAL A O 1
ATOM 705 N N . GLU A 1 97 ? -9.359 25.547 -4.883 1 67.75 97 GLU A N 1
ATOM 706 C CA . GLU A 1 97 ? -10.469 25.234 -3.984 1 67.75 97 GLU A CA 1
ATOM 707 C C . GLU A 1 97 ? -10.203 23.938 -3.213 1 67.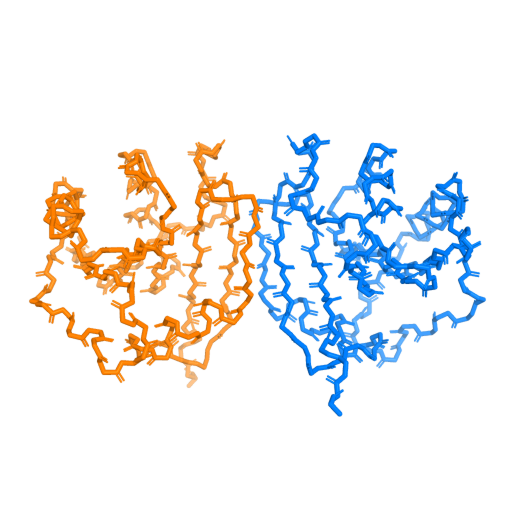75 97 GLU A C 1
ATOM 709 O O . GLU A 1 97 ? -10.523 23.844 -2.027 1 67.75 97 GLU A O 1
ATOM 714 N N . LEU A 1 98 ? -9.539 23.094 -3.807 1 67.38 98 LEU A N 1
ATOM 715 C CA . LEU A 1 98 ? -9.258 21.828 -3.156 1 67.38 98 LEU A CA 1
ATOM 716 C C . LEU A 1 98 ? -8.195 21.984 -2.076 1 67.38 98 LEU A C 1
ATOM 718 O O . LEU A 1 98 ? -8.312 21.406 -0.991 1 67.38 98 LEU A O 1
ATOM 722 N N . GLN A 1 99 ? -7.293 22.828 -2.424 1 66.69 99 GLN A N 1
ATOM 723 C CA . GLN A 1 99 ? -6.238 23.078 -1.447 1 66.69 99 GLN A CA 1
ATOM 724 C C . GLN A 1 99 ? -6.801 23.734 -0.191 1 66.69 99 GLN A C 1
ATOM 726 O O . GLN A 1 99 ? -6.43 23.375 0.927 1 66.69 99 GLN A O 1
ATOM 731 N N . GLN A 1 100 ? -7.648 24.75 -0.486 1 69.56 100 GLN A N 1
ATOM 732 C CA . GLN A 1 100 ? -8.25 25.469 0.638 1 69.56 100 GLN A CA 1
ATOM 733 C C . GLN A 1 100 ? -9.117 24.531 1.479 1 69.56 100 GLN A C 1
ATOM 735 O O . GLN A 1 100 ? -9.125 24.625 2.709 1 69.56 100 GLN A O 1
ATOM 740 N N . THR A 1 101 ? -9.812 23.734 0.773 1 72.69 101 THR A N 1
ATOM 741 C CA . THR A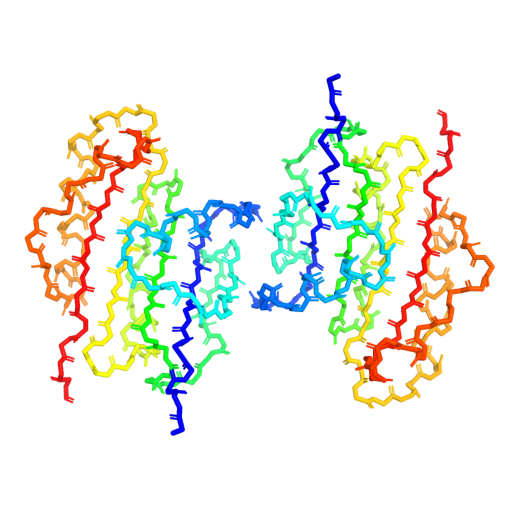 1 101 ? -10.672 22.781 1.471 1 72.69 101 THR A CA 1
ATOM 742 C C . THR A 1 101 ? -9.852 21.828 2.336 1 72.69 101 THR A C 1
ATOM 744 O O . THR A 1 101 ? -10.195 21.578 3.488 1 72.69 101 THR A O 1
ATOM 747 N N . LEU A 1 102 ? -8.766 21.453 1.847 1 72.62 102 LEU A N 1
ATOM 748 C CA . LEU A 1 102 ? -7.922 20.516 2.582 1 72.62 102 LEU A CA 1
ATOM 749 C C . LEU A 1 102 ? -7.289 21.188 3.795 1 72.62 102 LEU A C 1
ATOM 751 O O . LEU A 1 102 ? -7.219 20.594 4.875 1 72.62 102 LEU A O 1
ATOM 755 N N . GLN A 1 103 ? -6.867 22.375 3.545 1 71.5 103 GLN A N 1
ATOM 756 C CA . GLN A 1 103 ? -6.27 23.109 4.652 1 71.5 103 GLN A CA 1
ATOM 757 C C . GLN A 1 103 ? -7.27 23.312 5.789 1 71.5 103 GLN A C 1
ATOM 759 O O . GLN A 1 103 ? -6.926 23.141 6.961 1 71.5 103 GLN A O 1
ATOM 764 N N . ARG A 1 104 ? -8.445 23.672 5.414 1 76.44 104 ARG A N 1
ATOM 765 C CA . ARG A 1 104 ? -9.492 23.891 6.41 1 76.44 104 ARG A CA 1
ATOM 766 C C . ARG A 1 104 ? -9.781 22.609 7.18 1 76.44 104 ARG A C 1
ATOM 768 O O . ARG A 1 104 ? -9.977 22.641 8.398 1 76.44 104 ARG A O 1
ATOM 775 N N . ARG A 1 105 ? -9.703 21.547 6.504 1 78.25 105 ARG A N 1
ATOM 776 C CA . ARG A 1 105 ? -10.039 20.281 7.129 1 78.25 105 ARG A CA 1
ATOM 777 C C . ARG A 1 105 ? -8.961 19.844 8.117 1 78.25 105 ARG A C 1
ATOM 779 O O . ARG A 1 105 ? -9.266 19.312 9.18 1 78.25 105 ARG A O 1
ATOM 786 N N . VAL A 1 106 ? -7.777 20.078 7.75 1 80.19 106 VAL A N 1
ATOM 787 C CA . VAL A 1 106 ? -6.668 19.734 8.633 1 80.19 106 VAL A CA 1
ATOM 788 C C . VAL A 1 106 ? -6.762 20.547 9.922 1 80.19 106 VAL A C 1
ATOM 790 O O . VAL A 1 106 ? -6.566 20.016 11.016 1 80.19 106 VAL A O 1
ATOM 793 N N . THR A 1 107 ? -7.094 21.812 9.766 1 77.19 107 THR A N 1
ATOM 794 C CA . THR A 1 107 ? -7.238 22.688 10.914 1 77.19 107 THR A CA 1
ATOM 795 C C . THR A 1 107 ? -8.43 22.25 11.773 1 77.19 107 THR A C 1
ATOM 797 O O . THR A 1 107 ? -8.32 22.172 13 1 77.19 107 THR A O 1
ATOM 800 N N . LEU A 1 108 ? -9.477 21.969 11.156 1 76.75 108 LEU A N 1
ATOM 801 C CA . LEU A 1 108 ? -10.688 21.547 11.852 1 76.75 108 LEU A CA 1
ATOM 802 C C . LEU A 1 108 ? -10.461 20.234 12.602 1 76.75 108 LEU A C 1
ATOM 804 O O . LEU A 1 108 ? -11.062 20.016 13.656 1 76.75 108 LEU A O 1
ATOM 808 N N . ALA A 1 109 ? -9.594 19.469 12.062 1 76.88 109 ALA A N 1
ATOM 809 C CA . ALA A 1 109 ? -9.297 18.172 12.68 1 76.88 109 ALA A CA 1
ATOM 810 C C . ALA A 1 109 ? -8.414 18.344 13.914 1 76.88 109 ALA A C 1
ATOM 812 O O . ALA A 1 109 ? -8.164 17.391 14.648 1 76.88 109 ALA A O 1
ATOM 813 N N . GLY A 1 110 ? -7.973 19.547 14.094 1 78.88 110 GLY A N 1
ATOM 814 C CA . GLY A 1 110 ? -7.219 19.844 15.305 1 78.88 110 GLY A CA 1
ATOM 815 C C . GLY A 1 110 ? -5.719 19.875 15.078 1 78.88 110 GLY A C 1
ATOM 816 O O . GLY A 1 110 ? -4.941 19.938 16.031 1 78.88 110 GLY A O 1
ATOM 817 N N . PHE A 1 111 ? -5.34 19.75 13.867 1 82.88 111 PHE A N 1
ATOM 818 C CA . PHE A 1 111 ? -3.914 19.797 13.562 1 82.88 111 PHE A CA 1
ATOM 819 C C . PHE A 1 111 ? -3.467 21.234 13.297 1 82.88 111 PHE A C 1
ATOM 821 O O . PHE A 1 111 ? -4.211 22.016 12.711 1 82.88 111 PHE A O 1
ATOM 828 N N . MET A 1 112 ? -2.312 21.453 13.719 1 73.88 112 MET A N 1
ATOM 829 C CA . MET A 1 112 ? -1.762 22.797 13.477 1 73.88 112 MET A CA 1
ATOM 830 C C . MET A 1 112 ? -1.164 22.891 12.078 1 73.88 112 MET A C 1
ATOM 832 O O . MET A 1 112 ? -0.414 22 11.656 1 73.88 112 MET A O 1
ATOM 836 N N . GLU A 1 113 ? -1.655 23.766 11.273 1 65.25 113 GLU A N 1
ATOM 837 C CA . GLU A 1 113 ? -1.146 23.906 9.914 1 65.25 113 GLU A CA 1
ATOM 838 C C . GLU A 1 113 ? 0.212 24.609 9.914 1 65.25 113 GLU A C 1
ATOM 840 O O . GLU A 1 113 ? 0.381 25.656 10.539 1 65.25 113 GLU A O 1
ATOM 845 N N . PRO A 1 114 ? 1.126 23.828 9.266 1 58.94 114 PRO A N 1
ATOM 846 C CA . PRO A 1 114 ? 2.389 24.562 9.164 1 58.94 114 PRO A CA 1
ATOM 847 C C . PRO A 1 114 ? 2.311 25.75 8.195 1 58.94 114 PRO A C 1
ATOM 849 O O . PRO A 1 114 ? 1.489 25.734 7.277 1 58.94 114 PRO A O 1
ATOM 852 N N . GLN A 1 115 ? 2.852 26.859 8.461 1 52.03 115 GLN A N 1
ATOM 853 C CA . GLN A 1 115 ? 2.77 28.078 7.668 1 52.03 115 GLN A CA 1
ATOM 854 C C . GLN A 1 115 ? 3.102 27.797 6.203 1 52.03 115 GLN A C 1
ATOM 856 O O . GLN A 1 115 ? 2.422 28.297 5.301 1 52.03 115 GLN A O 1
ATOM 861 N N . SER A 1 116 ? 4.371 27.672 5.629 1 47.53 116 SER A N 1
ATOM 862 C CA . SER A 1 116 ? 4.781 27.781 4.23 1 47.53 116 SER A CA 1
ATOM 863 C C . SER A 1 116 ? 5.293 26.438 3.697 1 47.53 116 SER A C 1
ATOM 865 O O . SER A 1 116 ? 6.223 25.859 4.258 1 47.53 116 SER A O 1
ATOM 867 N N . LEU A 1 117 ? 4.293 25.453 3.281 1 50.75 117 LEU A N 1
ATOM 868 C CA . LEU A 1 117 ? 4.973 24.359 2.578 1 50.75 117 LEU A CA 1
ATOM 869 C C . LEU A 1 117 ? 5.043 24.656 1.082 1 50.75 117 LEU A C 1
ATOM 871 O O . LEU A 1 117 ? 4.02 24.906 0.446 1 50.75 117 LEU A O 1
ATOM 875 N N . ASP A 1 118 ? 6.152 25.219 0.471 1 47.34 118 ASP A N 1
ATOM 876 C CA . ASP A 1 118 ? 6.348 25.438 -0.958 1 47.34 118 ASP A CA 1
ATOM 877 C C . ASP A 1 118 ? 6.613 24.125 -1.69 1 47.34 118 ASP A C 1
ATOM 879 O O . ASP A 1 118 ? 7.664 23.516 -1.508 1 47.34 118 ASP A O 1
ATOM 883 N N . LEU A 1 119 ? 5.574 23.5 -2.24 1 47.69 119 LEU A N 1
ATOM 884 C CA . LEU A 1 119 ? 5.719 22.234 -2.934 1 47.69 119 LEU A CA 1
ATOM 885 C C . LEU A 1 119 ? 6.152 22.438 -4.379 1 47.69 119 LEU A C 1
ATOM 887 O O . LEU A 1 119 ? 6.266 21.484 -5.148 1 47.69 119 LEU A O 1
ATOM 891 N N . THR A 1 120 ? 6.078 23.672 -4.875 1 47.25 120 THR A N 1
ATOM 892 C CA . THR A 1 120 ? 6.402 24 -6.262 1 47.25 120 THR A CA 1
ATOM 893 C C . THR A 1 120 ? 7.738 23.375 -6.664 1 47.25 120 THR A C 1
ATOM 895 O O . THR A 1 120 ? 7.926 22.984 -7.82 1 47.25 120 THR A O 1
ATOM 898 N N . SER A 1 121 ? 8.414 23.266 -5.836 1 46.31 121 SER A N 1
ATOM 899 C CA . SER A 1 121 ? 9.773 22.859 -6.172 1 46.31 121 SER A CA 1
ATOM 900 C C . SER A 1 121 ? 9.852 21.359 -6.387 1 46.31 121 SER A C 1
ATOM 902 O O . SER A 1 121 ? 10.844 20.844 -6.918 1 46.31 121 SER A O 1
ATOM 904 N N . ILE A 1 122 ? 8.812 20.672 -6.141 1 44.91 122 ILE A N 1
ATOM 905 C CA . ILE A 1 122 ? 9.062 19.234 -6.086 1 44.91 122 ILE A CA 1
ATOM 906 C C . ILE A 1 122 ? 8.352 18.531 -7.246 1 44.91 122 ILE A C 1
ATOM 908 O O . ILE A 1 122 ? 8.164 17.312 -7.23 1 44.91 122 ILE A O 1
ATOM 912 N N . ARG A 1 123 ? 8.469 19.297 -8.367 1 46 123 ARG A N 1
ATOM 913 C CA . ARG A 1 123 ? 8.07 18.75 -9.656 1 46 123 ARG A CA 1
ATOM 914 C C . ARG A 1 123 ? 6.773 17.953 -9.547 1 46 123 ARG A C 1
ATOM 916 O O . ARG A 1 123 ? 6.594 16.953 -10.227 1 46 123 ARG A O 1
ATOM 923 N N . LEU A 1 124 ? 6.223 18.078 -8.414 1 48.94 124 LEU A N 1
ATOM 924 C CA . LEU A 1 124 ? 4.883 17.484 -8.422 1 48.94 124 LEU A CA 1
ATOM 925 C C . LEU A 1 124 ? 3.822 18.562 -8.617 1 48.94 124 LEU A C 1
ATOM 927 O O . LEU A 1 124 ? 3.002 18.797 -7.727 1 48.94 124 LEU A O 1
ATOM 931 N N . PRO A 1 125 ? 3.973 19.141 -9.734 1 49.84 125 PRO A N 1
ATOM 932 C CA . PRO A 1 125 ? 3.164 20.328 -9.961 1 49.84 125 PRO A CA 1
ATOM 933 C C . PRO A 1 125 ? 1.674 20.094 -9.727 1 49.84 125 PRO A C 1
ATOM 935 O O . PRO A 1 125 ? 0.945 21.016 -9.359 1 49.84 125 PRO A O 1
ATOM 938 N N . ASN A 1 126 ? 1.282 18.828 -9.93 1 56.09 126 ASN A N 1
ATOM 939 C CA . ASN A 1 126 ? -0.168 18.672 -9.891 1 56.09 126 ASN A CA 1
ATOM 940 C C . ASN A 1 126 ? -0.639 18.156 -8.531 1 56.09 126 ASN A C 1
ATOM 942 O O . ASN A 1 126 ? -1.773 17.688 -8.398 1 56.09 126 ASN A O 1
ATOM 946 N N . PHE A 1 127 ? 0.355 18.391 -7.629 1 56.34 127 PHE A N 1
ATOM 947 C CA . PHE A 1 127 ? -0.037 17.906 -6.312 1 56.34 127 PHE A CA 1
ATOM 948 C C . PHE A 1 127 ? -0.228 19.062 -5.34 1 56.34 127 PHE A C 1
ATOM 950 O O . PHE A 1 127 ? 0.515 20.047 -5.383 1 56.34 127 PHE A O 1
ATOM 957 N N . SER A 1 128 ? -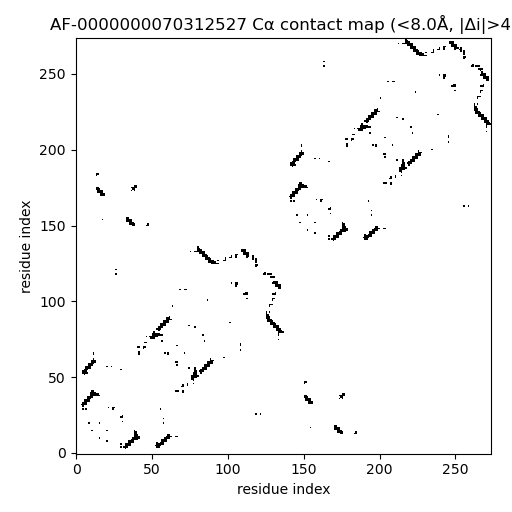1.411 19.219 -4.812 1 61.41 128 SER A N 1
ATOM 958 C CA . SER A 1 128 ? -1.611 20.109 -3.67 1 61.41 128 SER A CA 1
ATOM 959 C C . SER A 1 128 ? -1.308 19.391 -2.357 1 61.41 128 SER A C 1
ATOM 961 O O . SER A 1 128 ? -1.602 18.203 -2.207 1 61.41 128 SER A O 1
ATOM 963 N N . LEU A 1 129 ? -0.514 20.047 -1.533 1 64.12 129 LEU A N 1
ATOM 964 C CA . LEU A 1 129 ? -0.101 19.453 -0.268 1 64.12 129 LEU A CA 1
ATOM 965 C C . LEU A 1 129 ? -0.509 20.344 0.907 1 64.12 129 LEU A C 1
ATOM 967 O O . LEU A 1 129 ? -0.317 21.562 0.871 1 64.12 129 LEU A O 1
ATOM 971 N N . SER A 1 130 ? -1.256 19.812 1.81 1 66.56 130 SER A N 1
ATOM 972 C CA . SER A 1 130 ? -1.526 20.453 3.096 1 66.56 130 SER A CA 1
ATOM 973 C C . SER A 1 130 ? -0.872 19.688 4.238 1 66.56 130 SER A C 1
ATOM 975 O O . SER A 1 130 ? -0.857 18.453 4.238 1 66.56 130 SER A O 1
ATOM 977 N N . VAL A 1 131 ? -0.294 20.438 5.121 1 69.31 131 VAL A N 1
ATOM 978 C CA . VAL A 1 131 ? 0.438 19.828 6.219 1 69.31 131 VAL A CA 1
ATOM 979 C C . VAL A 1 131 ? -0.204 20.203 7.551 1 69.31 131 VAL A C 1
ATOM 981 O O . VAL A 1 131 ? -0.611 21.359 7.742 1 69.31 131 VAL A O 1
ATOM 984 N N . GLY A 1 132 ? -0.476 19.219 8.398 1 64.19 132 GLY A N 1
ATOM 985 C CA . GLY A 1 132 ? -0.925 19.422 9.766 1 64.19 132 GLY A CA 1
ATOM 986 C C . GLY A 1 132 ? -0.057 18.719 10.789 1 64.19 132 GLY A C 1
ATOM 987 O O . GLY A 1 132 ? 0.447 17.625 10.539 1 64.19 132 GLY A O 1
ATOM 988 N N . VAL A 1 133 ? 0.185 19.359 11.977 1 69.44 133 VAL A N 1
ATOM 989 C CA . VAL A 1 133 ? 1.02 18.812 13.039 1 69.44 133 VAL A CA 1
ATOM 990 C C . VAL A 1 133 ? 0.16 18.5 14.258 1 69.44 133 VAL A C 1
ATOM 992 O O . VAL A 1 133 ? -0.717 19.281 14.625 1 69.44 133 VAL A O 1
ATOM 995 N N . GLN A 1 134 ? 0.31 17.234 14.648 1 70.56 134 GLN A N 1
ATOM 996 C CA . GLN A 1 134 ? -0.37 16.812 15.867 1 70.56 134 GLN A CA 1
ATOM 997 C C . GLN A 1 134 ? 0.16 17.562 17.078 1 70.56 134 GLN A C 1
ATOM 999 O O . GLN A 1 134 ? 1.37 17.609 17.312 1 70.56 134 GLN A O 1
ATOM 1004 N N . ALA A 1 135 ? -0.851 18.219 17.75 1 60.75 135 ALA A N 1
ATOM 1005 C CA . ALA A 1 135 ? -0.49 19.016 18.922 1 60.75 135 ALA A CA 1
ATOM 1006 C C . ALA A 1 135 ? 0.013 18.125 20.062 1 60.75 135 ALA A C 1
ATOM 1008 O O . ALA A 1 135 ? -0.349 16.938 20.141 1 60.75 135 ALA A O 1
ATOM 1009 N N . TYR A 1 136 ? 1.011 18.469 20.688 1 57.31 136 TYR A N 1
ATOM 1010 C CA . TYR A 1 136 ? 1.517 17.844 21.906 1 57.31 136 TYR A CA 1
ATOM 1011 C C . TYR A 1 136 ? 0.433 17.781 22.969 1 57.31 136 TYR A C 1
ATOM 1013 O O . TYR A 1 136 ? -0.242 18.781 23.234 1 57.31 136 TYR A O 1
ATOM 1021 N N . SER A 1 137 ? -0.601 16.594 22.812 1 45 137 SER A N 1
ATOM 1022 C CA . SER A 1 137 ? -1.385 16.656 24.047 1 45 137 SER A CA 1
ATOM 1023 C C . SER A 1 137 ? -0.587 16.141 25.234 1 45 137 SER A C 1
ATOM 1025 O O . SER A 1 137 ? 0.32 15.32 25.078 1 45 137 SER A O 1
ATOM 1027 N N . MET B 1 1 ? 14.445 0.414 -25.016 1 32.44 1 MET B N 1
ATOM 1028 C CA . MET B 1 1 ? 13.383 1.063 -24.25 1 32.44 1 MET B CA 1
ATOM 1029 C C . MET B 1 1 ? 12.945 0.188 -23.078 1 32.44 1 MET B C 1
ATOM 1031 O O . MET B 1 1 ? 12.375 -0.886 -23.281 1 32.44 1 MET B O 1
ATOM 1035 N N . GLY B 1 2 ? 13.57 -0.089 -22 1 41.44 2 GLY B N 1
ATOM 1036 C CA . GLY B 1 2 ? 13.594 -1.148 -21 1 41.44 2 GLY B CA 1
ATOM 1037 C C . GLY B 1 2 ? 12.25 -1.382 -20.344 1 41.44 2 GLY B C 1
ATOM 1038 O O . GLY B 1 2 ? 11.539 -0.429 -20.016 1 41.44 2 GLY B O 1
ATOM 1039 N N . THR B 1 3 ? 11.484 -2.363 -20.688 1 51.88 3 THR B N 1
ATOM 1040 C CA . THR B 1 3 ? 10.086 -2.701 -20.438 1 51.88 3 THR B CA 1
ATOM 1041 C C . THR B 1 3 ? 9.75 -2.543 -18.953 1 51.88 3 THR B C 1
ATOM 1043 O O . THR B 1 3 ? 10.445 -3.08 -18.094 1 51.88 3 THR B O 1
ATOM 1046 N N . GLN B 1 4 ? 9.266 -1.429 -18.547 1 63 4 GLN B N 1
ATOM 1047 C CA . GLN B 1 4 ? 8.961 -1.092 -17.156 1 63 4 GLN B CA 1
ATOM 1048 C C . GLN B 1 4 ? 8.102 -2.17 -16.516 1 63 4 GLN B C 1
ATOM 1050 O O . GLN B 1 4 ? 7.02 -2.492 -17 1 63 4 GLN B O 1
ATOM 1055 N N . THR B 1 5 ? 8.789 -3.121 -15.828 1 82.56 5 THR B N 1
ATOM 1056 C CA . THR B 1 5 ? 8.125 -4.211 -15.125 1 82.56 5 THR B CA 1
ATOM 1057 C C . THR B 1 5 ? 7.113 -3.666 -14.117 1 82.56 5 THR B C 1
ATOM 1059 O O . THR B 1 5 ? 7.402 -2.701 -13.406 1 82.56 5 THR B O 1
ATOM 1062 N N . THR B 1 6 ? 5.863 -4.027 -14.344 1 88.75 6 THR B N 1
ATOM 1063 C CA . THR B 1 6 ? 4.789 -3.627 -13.445 1 88.75 6 THR B CA 1
ATOM 1064 C C . THR B 1 6 ? 4.488 -4.734 -12.438 1 88.75 6 THR B C 1
ATOM 1066 O O . THR B 1 6 ? 4.289 -5.891 -12.82 1 88.75 6 THR B O 1
ATOM 1069 N N . VAL B 1 7 ? 4.555 -4.359 -11.18 1 93.44 7 VAL B N 1
ATOM 1070 C CA . VAL B 1 7 ? 4.281 -5.328 -10.125 1 93.44 7 VAL B CA 1
ATOM 1071 C C . VAL B 1 7 ? 3.135 -4.828 -9.25 1 93.44 7 VAL B C 1
ATOM 1073 O O . VAL B 1 7 ? 3.072 -3.641 -8.914 1 93.44 7 VAL B O 1
ATOM 1076 N N . LEU B 1 8 ? 2.266 -5.707 -8.938 1 95.88 8 LEU B N 1
ATOM 1077 C CA . LEU B 1 8 ? 1.182 -5.414 -8.008 1 95.88 8 LEU B CA 1
ATOM 1078 C C . LEU B 1 8 ? 1.301 -6.266 -6.75 1 95.88 8 LEU B C 1
ATOM 1080 O O . LEU B 1 8 ? 1.393 -7.492 -6.832 1 95.88 8 LEU B O 1
ATOM 1084 N N . ALA B 1 9 ? 1.388 -5.641 -5.672 1 95.31 9 ALA B N 1
ATOM 1085 C CA . ALA B 1 9 ? 1.325 -6.328 -4.383 1 95.31 9 ALA B CA 1
ATOM 1086 C C . ALA B 1 9 ? -0.059 -6.188 -3.754 1 95.31 9 ALA B C 1
ATOM 1088 O O . ALA B 1 9 ? -0.596 -5.082 -3.658 1 95.31 9 ALA B O 1
ATOM 1089 N N . VAL B 1 10 ? -0.62 -7.312 -3.338 1 95.94 10 VAL B N 1
ATOM 1090 C CA . VAL B 1 10 ? -1.963 -7.305 -2.768 1 95.94 10 VAL B CA 1
ATOM 1091 C C . VAL B 1 10 ? -1.964 -8.062 -1.441 1 95.94 10 VAL B C 1
ATOM 1093 O O . VAL B 1 10 ? -1.207 -9.023 -1.267 1 95.94 10 VAL B O 1
ATOM 1096 N N . THR B 1 11 ? -2.775 -7.578 -0.528 1 93.31 11 THR B N 1
ATOM 1097 C CA . THR B 1 11 ? -2.934 -8.266 0.75 1 93.31 11 THR B CA 1
ATOM 1098 C C . THR B 1 11 ? -4.379 -8.18 1.233 1 93.31 11 THR B C 1
ATOM 1100 O O . THR B 1 11 ? -5.125 -7.289 0.823 1 93.31 11 THR B O 1
ATOM 1103 N N . ASP B 1 12 ? -4.742 -9.141 2.037 1 93.38 12 ASP B N 1
ATOM 1104 C CA . ASP B 1 12 ? -6.051 -9.07 2.68 1 93.38 12 ASP B CA 1
ATOM 1105 C C . ASP B 1 12 ? -5.977 -8.297 3.99 1 93.38 12 ASP B C 1
ATOM 1107 O O . ASP B 1 12 ? -7.004 -8.008 4.609 1 93.38 12 ASP B O 1
ATOM 1111 N N . ASP B 1 13 ? -4.82 -7.898 4.371 1 92.25 13 ASP B N 1
ATOM 1112 C CA . ASP B 1 13 ? -4.641 -7.113 5.586 1 92.25 13 ASP B CA 1
ATOM 1113 C C . ASP B 1 13 ? -4.977 -5.645 5.348 1 92.25 13 ASP B C 1
ATOM 1115 O O . ASP B 1 13 ? -5.055 -5.199 4.199 1 92.25 13 ASP B O 1
ATOM 1119 N N . VAL B 1 14 ? -5.188 -4.953 6.43 1 95.38 14 VAL B N 1
ATOM 1120 C CA . VAL B 1 14 ? -5.508 -3.533 6.328 1 95.38 14 VAL B CA 1
ATOM 1121 C C . VAL B 1 14 ? -4.25 -2.746 5.961 1 95.38 14 VAL B C 1
ATOM 1123 O O . VAL B 1 14 ? -4.324 -1.763 5.219 1 95.38 14 VAL B O 1
ATOM 1126 N N . VAL B 1 15 ? -3.123 -3.184 6.48 1 94.81 15 VAL B N 1
ATOM 1127 C CA . VAL B 1 15 ? -1.876 -2.441 6.324 1 94.81 15 VAL B CA 1
ATOM 1128 C C . VAL B 1 15 ? -0.811 -3.346 5.707 1 94.81 15 VAL B C 1
ATOM 1130 O O . VAL B 1 15 ? -0.799 -4.555 5.949 1 94.81 15 VAL B O 1
ATOM 1133 N N . LEU B 1 16 ? 0.042 -2.789 4.863 1 93.75 16 LEU B N 1
ATOM 1134 C CA . LEU B 1 16 ? 1.158 -3.508 4.258 1 93.75 16 LEU B CA 1
ATOM 1135 C C . LEU B 1 16 ? 2.43 -2.666 4.293 1 93.75 16 LEU B C 1
ATOM 1137 O O . LEU B 1 16 ? 2.494 -1.605 3.668 1 93.75 16 LEU B O 1
ATOM 1141 N N . PRO B 1 17 ? 3.404 -3.133 5.02 1 91.69 17 PRO B N 1
ATOM 1142 C CA . PRO B 1 17 ? 4.688 -2.426 4.98 1 91.69 17 PRO B CA 1
ATOM 1143 C C . PRO B 1 17 ? 5.375 -2.527 3.623 1 91.69 17 PRO B C 1
ATOM 1145 O O . PRO B 1 17 ? 5.395 -3.6 3.014 1 91.69 17 PRO B O 1
ATOM 1148 N N . VAL B 1 18 ? 5.934 -1.455 3.18 1 91.25 18 VAL B N 1
ATOM 1149 C CA . VAL B 1 18 ? 6.582 -1.424 1.873 1 91.25 18 VAL B CA 1
ATOM 1150 C C . VAL B 1 18 ? 7.785 -2.365 1.87 1 91.25 18 VAL B C 1
ATOM 1152 O O . VAL B 1 18 ? 8.039 -3.053 0.879 1 91.25 18 VAL B O 1
ATOM 1155 N N . ILE B 1 19 ? 8.445 -2.473 2.906 1 86.62 19 ILE B N 1
ATOM 1156 C CA . ILE B 1 19 ? 9.641 -3.307 2.992 1 86.62 19 ILE B CA 1
ATOM 1157 C C . ILE B 1 19 ? 9.273 -4.766 2.734 1 86.62 19 ILE B C 1
ATOM 1159 O O . ILE B 1 19 ? 10.062 -5.523 2.17 1 86.62 19 ILE B O 1
ATOM 1163 N N . SER B 1 20 ? 8.094 -5.207 3.252 1 84.25 20 SER B N 1
ATOM 1164 C CA . SER B 1 20 ? 7.645 -6.57 2.998 1 84.25 20 SER B CA 1
ATOM 1165 C C . SER B 1 20 ? 7.535 -6.848 1.503 1 84.25 20 SER B C 1
ATOM 1167 O O . SER B 1 20 ? 7.918 -7.922 1.036 1 84.25 20 SER B O 1
ATOM 1169 N N . VAL B 1 21 ? 7.031 -5.887 0.79 1 87.62 21 VAL B N 1
ATOM 1170 C CA . VAL B 1 21 ? 6.867 -6.008 -0.655 1 87.62 21 VAL B CA 1
ATOM 1171 C C . VAL B 1 21 ? 8.242 -6.039 -1.329 1 87.62 21 VAL B C 1
ATOM 1173 O O . VAL B 1 21 ? 8.516 -6.922 -2.145 1 87.62 21 VAL B O 1
ATOM 1176 N N . LEU B 1 22 ? 9.086 -5.137 -0.956 1 85.88 22 LEU B N 1
ATOM 1177 C CA . LEU B 1 22 ? 10.406 -5.027 -1.562 1 85.88 22 LEU B CA 1
ATOM 1178 C C . LEU B 1 22 ? 11.242 -6.27 -1.268 1 85.88 22 LEU B C 1
ATOM 1180 O O . LEU B 1 22 ? 12.016 -6.715 -2.115 1 85.88 22 LEU B O 1
ATOM 1184 N N . THR B 1 23 ? 11.086 -6.801 -0.081 1 81.38 23 THR B N 1
ATOM 1185 C CA . THR B 1 23 ? 11.805 -8.008 0.294 1 81.38 23 THR B CA 1
ATOM 1186 C C . THR B 1 23 ? 11.367 -9.188 -0.563 1 81.38 23 THR B C 1
ATOM 1188 O O . THR B 1 23 ? 12.203 -9.945 -1.07 1 81.38 23 THR B O 1
ATOM 1191 N N . VAL B 1 24 ? 10.047 -9.336 -0.713 1 78.56 24 VAL B N 1
ATOM 1192 C CA . VAL B 1 24 ? 9.539 -10.43 -1.532 1 78.56 24 VAL B CA 1
ATOM 1193 C C . VAL B 1 24 ? 9.992 -10.25 -2.98 1 78.56 24 VAL B C 1
ATOM 1195 O O . VAL B 1 24 ? 10.383 -11.211 -3.641 1 78.56 24 VAL B O 1
ATOM 1198 N N . MET B 1 25 ? 9.938 -9.055 -3.42 1 84.44 25 MET B N 1
ATOM 1199 C CA . MET B 1 25 ? 10.359 -8.766 -4.785 1 84.44 25 MET B CA 1
ATOM 1200 C C . MET B 1 25 ? 11.812 -9.172 -5 1 84.44 25 MET B C 1
ATOM 1202 O O . MET B 1 25 ? 12.164 -9.711 -6.051 1 84.44 25 MET B O 1
ATOM 1206 N N . LYS B 1 26 ? 12.609 -8.82 -4.07 1 81.69 26 LYS B N 1
ATOM 1207 C CA . LYS B 1 26 ? 14.023 -9.188 -4.141 1 81.69 26 LYS B CA 1
ATOM 1208 C C . LYS B 1 26 ? 14.195 -10.703 -4.203 1 81.69 26 LYS B C 1
ATOM 1210 O O . LYS B 1 26 ? 14.992 -11.203 -4.996 1 81.69 26 LYS B O 1
ATOM 1215 N N . VAL B 1 27 ? 13.391 -11.367 -3.492 1 73.25 27 VAL B N 1
ATOM 1216 C CA . VAL B 1 27 ? 13.484 -12.82 -3.393 1 73.25 27 VAL B CA 1
ATOM 1217 C C . VAL B 1 27 ? 13.055 -13.461 -4.711 1 73.25 27 VAL B C 1
ATOM 1219 O O . VAL B 1 27 ? 13.664 -14.43 -5.168 1 73.25 27 VAL B O 1
ATOM 1222 N N . VAL B 1 28 ? 12.102 -12.883 -5.266 1 74.81 28 VAL B N 1
ATOM 1223 C CA . VAL B 1 28 ? 11.547 -13.523 -6.453 1 74.81 28 VAL B CA 1
ATOM 1224 C C . VAL B 1 28 ? 12.195 -12.945 -7.707 1 74.81 28 VAL B C 1
ATOM 1226 O O . VAL B 1 28 ? 11.898 -13.375 -8.828 1 74.81 28 VAL B O 1
ATOM 1229 N N . GLY B 1 29 ? 13.008 -11.992 -7.609 1 75.5 29 GLY B N 1
ATOM 1230 C CA . GLY B 1 29 ? 13.805 -11.484 -8.719 1 75.5 29 GLY B CA 1
ATOM 1231 C C . GLY B 1 29 ? 13.055 -10.477 -9.57 1 75.5 29 GLY B C 1
ATOM 1232 O O . GLY B 1 29 ? 13.25 -10.43 -10.789 1 75.5 29 GLY B O 1
ATOM 1233 N N . VAL B 1 30 ? 12.117 -9.844 -9.203 1 74.88 30 VAL B N 1
ATOM 1234 C CA . VAL B 1 30 ? 11.391 -8.82 -9.945 1 74.88 30 VAL B CA 1
ATOM 1235 C C . VAL B 1 30 ? 11.742 -7.438 -9.398 1 74.88 30 VAL B C 1
ATOM 1237 O O . VAL B 1 30 ? 10.859 -6.621 -9.125 1 74.88 30 VAL B O 1
ATOM 1240 N N . GLU B 1 31 ? 12.961 -7.18 -9.328 1 74.38 31 GLU B N 1
ATOM 1241 C CA . GLU B 1 31 ? 13.383 -5.922 -8.719 1 74.38 31 GLU B CA 1
ATOM 1242 C C . GLU B 1 31 ? 13.375 -4.785 -9.734 1 74.38 31 GLU B C 1
ATOM 1244 O O . GLU B 1 31 ? 13.195 -5.016 -10.93 1 74.38 31 GLU B O 1
ATOM 1249 N N . ARG B 1 32 ? 13.477 -3.553 -9.352 1 67.88 32 ARG B N 1
ATOM 1250 C CA . ARG B 1 32 ? 13.703 -2.338 -10.125 1 67.88 32 ARG B CA 1
ATOM 1251 C C . ARG B 1 32 ? 12.414 -1.852 -10.773 1 67.88 32 ARG B C 1
ATOM 1253 O O . ARG B 1 32 ? 12.406 -1.455 -11.945 1 67.88 32 ARG B O 1
ATOM 1260 N N . CYS B 1 33 ? 11.406 -2.09 -10.219 1 79.56 33 CYS B N 1
ATOM 1261 C CA . CYS B 1 33 ? 10.141 -1.548 -10.703 1 79.56 33 CYS B CA 1
ATOM 1262 C C . CYS B 1 33 ? 9.359 -0.892 -9.57 1 79.56 33 CYS B C 1
ATOM 1264 O O . CYS B 1 33 ? 9.703 -1.051 -8.398 1 79.56 33 CYS B O 1
ATOM 1266 N N . ASP B 1 34 ? 8.398 -0.143 -9.969 1 83.69 34 ASP B N 1
ATOM 1267 C CA . ASP B 1 34 ? 7.531 0.539 -9.016 1 83.69 34 ASP B CA 1
ATOM 1268 C C . ASP B 1 34 ? 6.301 -0.305 -8.695 1 83.69 34 ASP B C 1
ATOM 1270 O O . ASP B 1 34 ? 5.32 -0.295 -9.445 1 83.69 34 ASP B O 1
ATOM 1274 N N . PRO B 1 35 ? 6.379 -0.934 -7.574 1 92.56 35 PRO B N 1
ATOM 1275 C CA . PRO B 1 35 ? 5.207 -1.752 -7.254 1 92.56 35 PRO B CA 1
ATOM 1276 C C . PRO B 1 35 ? 3.99 -0.913 -6.875 1 92.56 35 PRO B C 1
ATOM 1278 O O . PRO B 1 35 ? 4.137 0.204 -6.375 1 92.56 35 PRO B O 1
ATOM 1281 N N . MET B 1 36 ? 2.867 -1.482 -7.215 1 95.19 36 MET B N 1
ATOM 1282 C CA . MET B 1 36 ? 1.588 -0.964 -6.738 1 95.19 36 MET B CA 1
ATOM 1283 C C . MET B 1 36 ? 1.057 -1.809 -5.586 1 95.19 36 MET B C 1
ATOM 1285 O O . MET B 1 36 ? 1.284 -3.02 -5.539 1 95.19 36 MET B O 1
ATOM 1289 N N . ILE B 1 37 ? 0.346 -1.127 -4.723 1 96.56 37 ILE B N 1
ATOM 1290 C CA . ILE B 1 37 ? -0.109 -1.857 -3.545 1 96.56 37 ILE B CA 1
ATOM 1291 C C . ILE B 1 37 ? -1.626 -1.739 -3.418 1 96.56 37 ILE B C 1
ATOM 1293 O O . ILE B 1 37 ? -2.189 -0.662 -3.623 1 96.56 37 ILE B O 1
ATOM 1297 N N . ILE B 1 38 ? -2.252 -2.838 -3.152 1 97.44 38 ILE B N 1
ATOM 1298 C CA . ILE B 1 38 ? -3.65 -2.887 -2.742 1 97.44 38 ILE B CA 1
ATOM 1299 C C . ILE B 1 38 ? -3.768 -3.59 -1.392 1 97.44 38 ILE B C 1
ATOM 1301 O O . ILE B 1 38 ? -3.365 -4.746 -1.249 1 97.44 38 ILE B O 1
ATOM 1305 N N . THR B 1 39 ? -4.262 -2.934 -0.405 1 96.88 39 THR B N 1
ATOM 1306 C CA . THR B 1 39 ? -4.609 -3.584 0.854 1 96.88 39 THR B CA 1
ATOM 1307 C C . THR B 1 39 ? -6.102 -3.885 0.913 1 96.88 39 THR B C 1
ATOM 1309 O O . THR B 1 39 ? -6.875 -3.395 0.085 1 96.88 39 THR B O 1
ATOM 1312 N N . GLN B 1 40 ? -6.488 -4.758 1.867 1 96.12 40 GLN B N 1
ATOM 1313 C CA . GLN B 1 40 ? -7.887 -5.156 1.998 1 96.12 40 GLN B CA 1
ATOM 1314 C C . GLN B 1 40 ? -8.43 -5.691 0.677 1 96.12 40 GLN B C 1
ATOM 1316 O O . GLN B 1 40 ? -9.531 -5.332 0.264 1 96.12 40 GLN B O 1
ATOM 1321 N N . ALA B 1 41 ? -7.664 -6.418 0.006 1 95.56 41 ALA B N 1
ATOM 1322 C CA . ALA B 1 41 ? -8.008 -6.871 -1.339 1 95.56 41 ALA B CA 1
ATOM 1323 C C . ALA B 1 41 ? -9.211 -7.816 -1.309 1 95.56 41 ALA B C 1
ATOM 1325 O O . ALA B 1 41 ? -9.859 -8.039 -2.332 1 95.56 41 ALA B O 1
ATOM 1326 N N . SER B 1 42 ? -9.469 -8.367 -0.224 1 92.62 42 SER B N 1
ATOM 1327 C CA . SER B 1 42 ? -10.609 -9.273 -0.097 1 92.62 42 SER B CA 1
ATOM 1328 C C . SER B 1 42 ? -11.93 -8.531 -0.279 1 92.62 42 SER B C 1
ATOM 1330 O O . SER B 1 42 ? -12.969 -9.148 -0.497 1 92.62 42 SER B O 1
ATOM 1332 N N . THR B 1 43 ? -11.898 -7.223 -0.153 1 92.38 43 THR B N 1
ATOM 1333 C CA . THR B 1 43 ? -13.117 -6.43 -0.221 1 92.38 43 THR B CA 1
ATOM 1334 C C . THR B 1 43 ? -13.336 -5.891 -1.633 1 92.38 43 THR B C 1
ATOM 1336 O O . THR B 1 43 ? -14.352 -5.25 -1.907 1 92.38 43 THR B O 1
ATOM 1339 N N . ILE B 1 44 ? -12.43 -6.152 -2.463 1 91.06 44 ILE B N 1
ATOM 1340 C CA . ILE B 1 44 ? -12.547 -5.562 -3.791 1 91.06 44 ILE B CA 1
ATOM 1341 C C . ILE B 1 44 ? -13.219 -6.555 -4.742 1 91.06 44 ILE B C 1
ATOM 1343 O O . ILE B 1 44 ? -12.992 -7.766 -4.645 1 91.06 44 ILE B O 1
ATOM 1347 N N . SER B 1 45 ? -13.977 -5.992 -5.641 1 89.88 45 SER B N 1
ATOM 1348 C CA . SER B 1 45 ? -14.625 -6.828 -6.641 1 89.88 45 SER B CA 1
ATOM 1349 C C . SER B 1 45 ? -13.836 -6.852 -7.945 1 89.88 45 SER B C 1
ATOM 1351 O O . SER B 1 45 ? -13.922 -7.812 -8.711 1 89.88 45 SER B O 1
ATOM 1353 N N . GLN B 1 46 ? -13.102 -5.797 -8.156 1 94.62 46 GLN B N 1
ATOM 1354 C CA . GLN B 1 46 ? -12.32 -5.664 -9.375 1 94.62 46 GLN B CA 1
ATOM 1355 C C . GLN B 1 46 ? -11.031 -4.883 -9.125 1 94.62 46 GLN B C 1
ATOM 1357 O O . GLN B 1 46 ? -11.047 -3.859 -8.445 1 94.62 46 GLN B O 1
ATOM 1362 N N . VAL B 1 47 ? -9.969 -5.43 -9.617 1 95.38 47 VAL B N 1
ATOM 1363 C CA . VAL B 1 47 ? -8.711 -4.695 -9.586 1 95.38 47 VAL B CA 1
ATOM 1364 C C . VAL B 1 47 ? -8.727 -3.594 -10.641 1 95.38 47 VAL B C 1
ATOM 1366 O O . VAL B 1 47 ? -9.016 -3.854 -11.812 1 95.38 47 VAL B O 1
ATOM 1369 N N . PRO B 1 48 ? -8.461 -2.373 -10.258 1 95.69 48 PRO B N 1
ATOM 1370 C CA . PRO B 1 48 ? -8.539 -1.265 -11.211 1 95.69 48 PRO B CA 1
ATOM 1371 C C . PRO B 1 48 ? -7.309 -1.171 -12.109 1 95.69 48 PRO B C 1
ATOM 1373 O O . PRO B 1 48 ? -6.676 -0.114 -12.188 1 95.69 48 PRO B O 1
ATOM 1376 N N . LEU B 1 49 ? -7.02 -2.176 -12.781 1 94.56 49 LEU B N 1
ATOM 1377 C CA . LEU B 1 49 ? -5.949 -2.266 -13.766 1 94.56 49 LEU B CA 1
ATOM 1378 C C . LEU B 1 49 ? -6.449 -2.926 -15.047 1 94.56 49 LEU B C 1
ATOM 1380 O O . LEU B 1 49 ? -7.379 -3.734 -15.008 1 94.56 49 LEU B O 1
ATOM 1384 N N . ASP B 1 50 ? -5.836 -2.582 -16.062 1 96 50 ASP B N 1
ATOM 1385 C CA . ASP B 1 50 ? -6.234 -3.119 -17.359 1 96 50 ASP B CA 1
ATOM 1386 C C . ASP B 1 50 ? -5.859 -4.594 -17.484 1 96 50 ASP B C 1
ATOM 1388 O O . ASP B 1 50 ? -4.953 -5.07 -16.797 1 96 50 ASP B O 1
ATOM 1392 N N . SER B 1 51 ? -6.594 -5.297 -18.406 1 95.69 51 SER B N 1
ATOM 1393 C CA . SER B 1 51 ? -6.223 -6.672 -18.734 1 95.69 51 SER B CA 1
ATOM 1394 C C . SER B 1 51 ? -4.797 -6.75 -19.266 1 95.69 51 SER B C 1
ATOM 1396 O O . SER B 1 51 ? -4.348 -5.859 -19.984 1 95.69 51 SER B O 1
ATOM 1398 N N . SER B 1 52 ? -4.129 -7.754 -18.859 1 94.5 52 SER B N 1
ATOM 1399 C CA . SER B 1 52 ? -2.795 -8.055 -19.359 1 94.5 52 SER B CA 1
ATOM 1400 C C . SER B 1 52 ? -1.868 -6.855 -19.234 1 94.5 52 SER B C 1
ATOM 1402 O O . SER B 1 52 ? -1.171 -6.496 -20.188 1 94.5 52 SER B O 1
ATOM 1404 N N . SER B 1 53 ? -1.929 -6.219 -18.062 1 93.44 53 SER B N 1
ATOM 1405 C CA . SER B 1 53 ? -1.142 -5.004 -17.875 1 93.44 53 SER B CA 1
ATOM 1406 C C . SER B 1 53 ? -0.073 -5.199 -16.812 1 93.44 53 SER B C 1
ATOM 1408 O O . SER B 1 53 ? 0.798 -4.348 -16.625 1 93.44 53 SER B O 1
ATOM 1410 N N . VAL B 1 54 ? -0.082 -6.301 -16.141 1 92.38 54 VAL B N 1
ATOM 1411 C CA . VAL B 1 54 ? 0.8 -6.523 -15 1 92.38 54 VAL B CA 1
ATOM 1412 C C . VAL B 1 54 ? 1.73 -7.699 -15.289 1 92.38 54 VAL B C 1
ATOM 1414 O O . VAL B 1 54 ? 1.3 -8.727 -15.828 1 92.38 54 VAL B O 1
ATOM 1417 N N . ASP B 1 55 ? 2.988 -7.539 -14.867 1 88.69 55 ASP B N 1
ATOM 1418 C CA . ASP B 1 55 ? 3.975 -8.586 -15.117 1 88.69 55 ASP B CA 1
ATOM 1419 C C . ASP B 1 55 ? 3.994 -9.602 -13.977 1 88.69 55 ASP B C 1
ATOM 1421 O O . ASP B 1 55 ? 4.281 -10.781 -14.195 1 88.69 55 ASP B O 1
ATOM 1425 N N . ALA B 1 56 ? 3.746 -9.141 -12.82 1 89.75 56 ALA B N 1
ATOM 1426 C CA . ALA B 1 56 ? 3.799 -10.016 -11.648 1 89.75 56 ALA B CA 1
ATOM 1427 C C . ALA B 1 56 ? 2.859 -9.531 -10.555 1 89.75 56 ALA B C 1
ATOM 1429 O O . ALA B 1 56 ? 2.707 -8.32 -10.352 1 89.75 56 ALA B O 1
ATOM 1430 N N . VAL B 1 57 ? 2.275 -10.508 -9.891 1 92.19 57 VAL B N 1
ATOM 1431 C CA . VAL B 1 57 ? 1.446 -10.211 -8.727 1 92.19 57 VAL B CA 1
ATOM 1432 C C . VAL B 1 57 ? 2.041 -10.883 -7.484 1 92.19 57 VAL B C 1
ATOM 1434 O O . VAL B 1 57 ? 2.42 -12.055 -7.523 1 92.19 57 VAL B O 1
ATOM 1437 N N . LEU B 1 58 ? 2.168 -10.109 -6.52 1 90.31 58 LEU B N 1
ATOM 1438 C CA . LEU B 1 58 ? 2.557 -10.602 -5.203 1 90.31 58 LEU B CA 1
ATOM 1439 C C . LEU B 1 58 ? 1.373 -10.578 -4.242 1 90.31 58 LEU B C 1
ATOM 1441 O O . LEU B 1 58 ? 0.952 -9.508 -3.795 1 90.31 58 LEU B O 1
ATOM 1445 N N . ALA B 1 59 ? 0.905 -11.688 -3.938 1 90.19 59 ALA B N 1
ATOM 1446 C CA . ALA B 1 59 ? -0.2 -11.805 -2.992 1 90.19 59 ALA B CA 1
ATOM 1447 C C . ALA B 1 59 ? 0.305 -12.172 -1.601 1 90.19 59 ALA B C 1
ATOM 1449 O O . ALA B 1 59 ? 0.786 -13.289 -1.385 1 90.19 59 ALA B O 1
ATOM 1450 N N . VAL B 1 60 ? 0.212 -11.273 -0.728 1 86.38 60 VAL B N 1
ATOM 1451 C CA . VAL B 1 60 ? 0.609 -11.492 0.658 1 86.38 60 VAL B CA 1
ATOM 1452 C C . VAL B 1 60 ? -0.614 -11.859 1.494 1 86.38 60 VAL B C 1
ATOM 1454 O O . VAL B 1 60 ? -1.408 -10.992 1.86 1 86.38 60 VAL B O 1
ATOM 1457 N N . SER B 1 61 ? -0.703 -13.078 1.877 1 83.56 61 SER B N 1
ATOM 1458 C CA . SER B 1 61 ? -1.881 -13.594 2.572 1 83.56 61 SER B CA 1
ATOM 1459 C C . SER B 1 61 ? -1.653 -13.641 4.078 1 83.56 61 SER B C 1
ATOM 1461 O O . SER B 1 61 ? -0.62 -14.133 4.539 1 83.56 61 SER B O 1
ATOM 1463 N N . THR B 1 62 ? -2.617 -13.102 4.758 1 81.38 62 THR B N 1
ATOM 1464 C CA . THR B 1 62 ? -2.58 -13.203 6.215 1 81.38 62 THR B CA 1
ATOM 1465 C C . THR B 1 62 ? -3.592 -14.234 6.711 1 81.38 62 THR B C 1
ATOM 1467 O O . THR B 1 62 ? -3.537 -14.656 7.871 1 81.38 62 THR B O 1
ATOM 1470 N N . THR B 1 63 ? -4.488 -14.633 5.898 1 79.94 63 THR B N 1
ATOM 1471 C CA . THR B 1 63 ? -5.488 -15.641 6.227 1 79.94 63 THR B CA 1
ATOM 1472 C C . THR B 1 63 ? -5.496 -16.766 5.191 1 79.94 63 THR B C 1
ATOM 1474 O O . THR B 1 63 ? -5.008 -16.578 4.07 1 79.94 63 THR B O 1
ATOM 1477 N N . SER B 1 64 ? -6.055 -17.891 5.512 1 76.5 64 SER B N 1
ATOM 1478 C CA . SER B 1 64 ? -6.137 -19.031 4.602 1 76.5 64 SER B CA 1
ATOM 1479 C C . SER B 1 64 ? -7.195 -18.797 3.525 1 76.5 64 SER B C 1
ATOM 1481 O O . SER B 1 64 ? -7.223 -19.5 2.514 1 76.5 64 SER B O 1
ATOM 1483 N N . GLU B 1 65 ? -7.934 -17.828 3.709 1 82.69 65 GLU B N 1
ATOM 1484 C CA . GLU B 1 65 ? -9.047 -17.594 2.799 1 82.69 65 GLU B CA 1
ATOM 1485 C C . GLU B 1 65 ? -8.633 -16.688 1.647 1 82.69 65 GLU B C 1
ATOM 1487 O O . GLU B 1 65 ? -9.406 -16.469 0.709 1 82.69 65 GLU B O 1
ATOM 1492 N N . PHE B 1 66 ? -7.453 -16.266 1.725 1 86.81 66 PHE B N 1
ATOM 1493 C CA . PHE B 1 66 ? -6.973 -15.344 0.707 1 86.81 66 PHE B CA 1
ATOM 1494 C C . PHE B 1 66 ? -5.746 -15.914 -0.003 1 86.81 66 PHE B C 1
ATOM 1496 O O . PHE B 1 66 ? -4.871 -16.5 0.634 1 86.81 66 PHE B O 1
ATOM 1503 N N . PRO B 1 67 ? -5.781 -15.805 -1.336 1 88.62 67 PRO B N 1
ATOM 1504 C CA . PRO B 1 67 ? -6.699 -15.148 -2.271 1 88.62 67 PRO B CA 1
ATOM 1505 C C . PRO B 1 67 ? -7.926 -16 -2.586 1 88.62 67 PRO B C 1
ATOM 1507 O O . PRO B 1 67 ? -7.824 -17.234 -2.652 1 88.62 67 PRO B O 1
ATOM 1510 N N . THR B 1 68 ? -9.031 -15.336 -2.799 1 89.56 68 THR B N 1
ATOM 1511 C CA . THR B 1 68 ? -10.258 -16.031 -3.195 1 89.56 68 THR B CA 1
ATOM 1512 C C . THR B 1 68 ? -10.234 -16.359 -4.684 1 89.56 68 THR B C 1
ATOM 1514 O O . THR B 1 68 ? -9.359 -15.883 -5.418 1 89.56 68 THR B O 1
ATOM 1517 N N . ASP B 1 69 ? -11.195 -17.141 -5.074 1 89.56 69 ASP B N 1
ATOM 1518 C CA . ASP B 1 69 ? -11.328 -17.453 -6.492 1 89.56 69 ASP B CA 1
ATOM 1519 C C . ASP B 1 69 ? -11.547 -16.188 -7.32 1 89.56 69 ASP B C 1
ATOM 1521 O O . ASP B 1 69 ? -11.008 -16.062 -8.422 1 89.56 69 ASP B O 1
ATOM 1525 N N . LYS B 1 70 ? -12.312 -15.352 -6.758 1 92.81 70 LYS B N 1
ATOM 1526 C CA . LYS B 1 70 ? -12.578 -14.094 -7.441 1 92.81 70 LYS B CA 1
ATOM 1527 C C . LYS B 1 70 ? -11.297 -13.305 -7.664 1 92.81 70 LYS B C 1
ATOM 1529 O O . LYS B 1 70 ? -11.07 -12.766 -8.75 1 92.81 70 LYS B O 1
ATOM 1534 N N . ILE B 1 71 ? -10.469 -13.258 -6.684 1 93.69 71 ILE B N 1
ATOM 1535 C CA . ILE B 1 71 ? -9.219 -12.508 -6.754 1 93.69 71 ILE B CA 1
ATOM 1536 C C . ILE B 1 71 ? -8.273 -13.18 -7.742 1 93.69 71 ILE B C 1
ATOM 1538 O O . ILE B 1 71 ? -7.59 -12.5 -8.516 1 93.69 71 ILE B O 1
ATOM 1542 N N . TYR B 1 72 ? -8.211 -14.492 -7.77 1 90.5 72 TYR B N 1
ATOM 1543 C CA . TYR B 1 72 ? -7.414 -15.203 -8.758 1 90.5 72 TYR B CA 1
ATOM 1544 C C . TYR B 1 72 ? -7.891 -14.891 -10.172 1 90.5 72 TYR B C 1
ATOM 1546 O O . TYR B 1 72 ? -7.086 -14.812 -11.102 1 90.5 72 TYR B O 1
ATOM 1554 N N . GLY B 1 73 ? -9.227 -14.789 -10.328 1 93 73 GLY B N 1
ATOM 1555 C CA . GLY B 1 73 ? -9.75 -14.352 -11.609 1 93 73 GLY B CA 1
ATOM 1556 C C . GLY B 1 73 ? -9.219 -13.008 -12.055 1 93 73 GLY B C 1
ATOM 1557 O O . GLY B 1 73 ? -8.859 -12.828 -13.219 1 93 73 GLY B O 1
ATOM 1558 N N . GLU B 1 74 ? -9.195 -12.117 -11.109 1 95.5 74 GLU B N 1
ATOM 1559 C CA . GLU B 1 74 ? -8.641 -10.805 -11.398 1 95.5 74 GLU B CA 1
ATOM 1560 C C . GLU B 1 74 ? -7.152 -10.891 -11.734 1 95.5 74 GLU B C 1
ATOM 1562 O O . GLU B 1 74 ? -6.676 -10.219 -12.648 1 95.5 74 GLU B O 1
ATOM 1567 N N . PHE B 1 75 ? -6.438 -11.773 -10.977 1 93.38 75 PHE B N 1
ATOM 1568 C CA . PHE B 1 75 ? -5.027 -11.969 -11.305 1 93.38 75 PHE B CA 1
ATOM 1569 C C . PHE B 1 75 ? -4.867 -12.43 -12.75 1 93.38 75 PHE B C 1
ATOM 1571 O O . PHE B 1 75 ? -4.043 -11.883 -13.492 1 93.38 75 PHE B O 1
ATOM 1578 N N . SER B 1 76 ? -5.633 -13.359 -13.086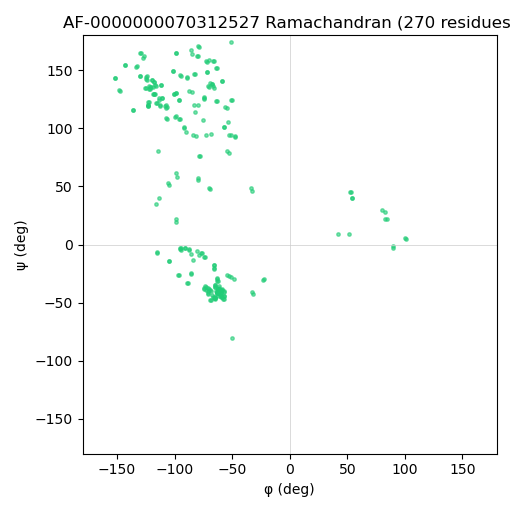 1 92.12 76 SER B N 1
ATOM 1579 C CA . SER B 1 76 ? -5.578 -13.898 -14.445 1 92.12 76 SER B CA 1
ATOM 1580 C C . SER B 1 76 ? -5.863 -12.812 -15.477 1 92.12 76 SER B C 1
ATOM 1582 O O . SER B 1 76 ? -5.227 -12.773 -16.531 1 92.12 76 SER B O 1
ATOM 1584 N N . ARG B 1 77 ? -6.824 -12.008 -15.172 1 94.62 77 ARG B N 1
ATOM 1585 C CA . ARG B 1 77 ? -7.219 -10.953 -16.094 1 94.62 77 ARG B CA 1
ATOM 1586 C C . ARG B 1 77 ? -6.105 -9.93 -16.266 1 94.62 77 ARG B C 1
ATOM 1588 O O . ARG B 1 77 ? -5.777 -9.539 -17.391 1 94.62 77 ARG B O 1
ATOM 1595 N N . ILE B 1 78 ? -5.508 -9.5 -15.211 1 94.81 78 ILE B N 1
ATOM 1596 C CA . ILE B 1 78 ? -4.609 -8.352 -15.273 1 94.81 78 ILE B CA 1
ATOM 1597 C C . ILE B 1 78 ? -3.209 -8.812 -15.664 1 94.81 78 ILE B C 1
ATOM 1599 O O . ILE B 1 78 ? -2.393 -8.008 -16.125 1 94.81 78 ILE B O 1
ATOM 1603 N N . LEU B 1 79 ? -2.852 -10.031 -15.422 1 92.25 79 LEU B N 1
ATOM 1604 C CA . LEU B 1 79 ? -1.514 -10.523 -15.727 1 92.25 79 LEU B CA 1
ATOM 1605 C C . LEU B 1 79 ? -1.316 -10.648 -17.234 1 92.25 79 LEU B C 1
ATOM 1607 O O . LEU B 1 79 ? -2.211 -11.109 -17.953 1 92.25 79 LEU B O 1
ATOM 1611 N N . LYS B 1 80 ? -0.208 -10.219 -17.641 1 89.5 80 LYS B N 1
ATOM 1612 C CA . LYS B 1 80 ? 0.219 -10.492 -19.016 1 89.5 80 LYS B CA 1
ATOM 1613 C C . LYS B 1 80 ? 0.411 -11.984 -19.234 1 89.5 80 LYS B C 1
ATOM 1615 O O . LYS B 1 80 ? 0.651 -12.734 -18.281 1 89.5 80 LYS B O 1
ATOM 1620 N N . PRO B 1 81 ? 0.203 -12.359 -20.562 1 88.06 81 PRO B N 1
ATOM 1621 C CA . PRO B 1 81 ? 0.602 -13.742 -20.844 1 88.06 81 PRO B CA 1
ATOM 1622 C C . PRO B 1 81 ? 2.014 -14.062 -20.344 1 88.06 81 PRO B C 1
ATOM 1624 O O . PRO B 1 81 ? 2.945 -13.289 -20.594 1 88.06 81 PRO B O 1
ATOM 1627 N N . GLY B 1 82 ? 2.154 -15.055 -19.547 1 85 82 GLY B N 1
ATOM 1628 C CA . GLY B 1 82 ? 3.455 -15.406 -19 1 85 82 GLY B CA 1
ATOM 1629 C C . GLY B 1 82 ? 3.756 -14.695 -17.688 1 85 82 GLY B C 1
ATOM 1630 O O . GLY B 1 82 ? 4.816 -14.898 -17.094 1 85 82 GLY B O 1
ATOM 1631 N N . GLY B 1 83 ? 2.777 -13.867 -17.312 1 86.62 83 GLY B N 1
ATOM 1632 C CA . GLY B 1 83 ? 2.938 -13.211 -16.016 1 86.62 83 GLY B CA 1
ATOM 1633 C C . GLY B 1 83 ? 2.877 -14.18 -14.852 1 86.62 83 GLY B C 1
ATOM 1634 O O . GLY B 1 83 ? 2.416 -15.312 -15 1 86.62 83 GLY B O 1
ATOM 1635 N N . THR B 1 84 ? 3.447 -13.773 -13.727 1 85.88 84 THR B N 1
ATOM 1636 C CA . THR B 1 84 ? 3.602 -14.688 -12.594 1 85.88 84 THR B CA 1
ATOM 1637 C C . THR B 1 84 ? 2.861 -14.156 -11.375 1 85.88 84 THR B C 1
ATOM 1639 O O . THR B 1 84 ? 2.84 -12.945 -11.125 1 85.88 84 THR B O 1
ATOM 1642 N N . VAL B 1 85 ? 2.252 -15.117 -10.641 1 88.19 85 VAL B N 1
ATOM 1643 C CA . VAL B 1 85 ? 1.661 -14.797 -9.344 1 88.19 85 VAL B CA 1
ATOM 1644 C C . VAL B 1 85 ? 2.467 -15.461 -8.227 1 88.19 85 VAL B C 1
ATOM 1646 O O . VAL B 1 85 ? 2.816 -16.641 -8.328 1 88.19 85 VAL B O 1
ATOM 1649 N N . PHE B 1 86 ? 2.867 -14.648 -7.309 1 84.19 86 PHE B N 1
ATOM 1650 C CA . PHE B 1 86 ? 3.535 -15.117 -6.102 1 84.19 86 PHE B CA 1
ATOM 1651 C C . PHE B 1 86 ? 2.617 -15 -4.891 1 84.19 86 PHE B C 1
ATOM 1653 O O . PHE B 1 86 ? 2.148 -13.906 -4.57 1 84.19 86 PHE B O 1
ATOM 1660 N N . VAL B 1 87 ? 2.342 -16.078 -4.273 1 84.31 87 VAL B N 1
ATOM 1661 C CA . VAL B 1 87 ? 1.507 -16.062 -3.078 1 84.31 87 VAL B CA 1
ATOM 1662 C C . VAL B 1 87 ? 2.367 -16.328 -1.843 1 84.31 87 VAL B C 1
ATOM 1664 O O . VAL B 1 87 ? 3.004 -17.375 -1.731 1 84.31 87 VAL B O 1
ATOM 1667 N N . CYS B 1 88 ? 2.359 -15.281 -0.987 1 77.25 88 CYS B N 1
ATOM 1668 C CA . CYS B 1 88 ? 3.172 -15.336 0.223 1 77.25 88 CYS B CA 1
ATOM 1669 C C . CYS B 1 88 ? 2.297 -15.32 1.47 1 77.25 88 CYS B C 1
ATOM 1671 O O . CYS B 1 88 ? 1.29 -14.609 1.515 1 77.25 88 CYS B O 1
ATOM 1673 N N . THR B 1 89 ? 2.588 -16.141 2.455 1 72.19 89 THR B N 1
ATOM 1674 C CA . THR B 1 89 ? 1.887 -16.141 3.732 1 72.19 89 THR B CA 1
ATOM 1675 C C . THR B 1 89 ? 2.865 -15.93 4.887 1 72.19 89 THR B C 1
ATOM 1677 O O . THR B 1 89 ? 4 -16.406 4.836 1 72.19 89 THR B O 1
ATOM 1680 N N . ASN B 1 90 ? 2.689 -14.852 5.695 1 58.19 90 ASN B N 1
ATOM 1681 C CA . ASN B 1 90 ? 3.51 -14.633 6.883 1 58.19 90 ASN B CA 1
ATOM 1682 C C . ASN B 1 90 ? 3.197 -15.648 7.977 1 58.19 90 ASN B C 1
ATOM 1684 O O . ASN B 1 90 ? 2.232 -15.484 8.727 1 58.19 90 ASN B O 1
ATOM 1688 N N . SER B 1 91 ? 3.131 -16.859 7.789 1 52.38 91 SER B N 1
ATOM 1689 C CA . SER B 1 91 ? 2.789 -17.797 8.859 1 52.38 91 SER B CA 1
ATOM 1690 C C . SER B 1 91 ? 4.016 -18.156 9.688 1 52.38 91 SER B C 1
ATOM 1692 O O . SER B 1 91 ? 5.109 -18.328 9.141 1 52.38 91 SER B O 1
ATOM 1694 N N . GLU B 1 92 ? 4.301 -17.453 10.836 1 49.62 92 GLU B N 1
ATOM 1695 C CA . GLU B 1 92 ? 5.344 -17.844 11.781 1 49.62 92 GLU B CA 1
ATOM 1696 C C . GLU B 1 92 ? 5.664 -19.328 11.664 1 49.62 92 GLU B C 1
ATOM 1698 O O . GLU B 1 92 ? 6.785 -19.75 11.945 1 49.62 92 GLU B O 1
ATOM 1703 N N . GLY B 1 93 ? 4.727 -20.141 11.281 1 44 93 GLY B N 1
ATOM 1704 C CA . GLY B 1 93 ? 5.016 -21.562 11.375 1 44 93 GLY B CA 1
ATOM 1705 C C . GLY B 1 93 ? 4.934 -22.281 10.039 1 44 93 GLY B C 1
ATOM 1706 O O . GLY B 1 93 ? 4.402 -21.734 9.062 1 44 93 GLY B O 1
ATOM 1707 N N . GLU B 1 94 ? 6.059 -23.141 9.914 1 50.16 94 GLU B N 1
ATOM 1708 C CA . GLU B 1 94 ? 6.184 -24.141 8.859 1 50.16 94 GLU B CA 1
ATOM 1709 C C . GLU B 1 94 ? 4.82 -24.719 8.5 1 50.16 94 GLU B C 1
ATOM 1711 O O . GLU B 1 94 ? 4.367 -25.688 9.117 1 50.16 94 GLU B O 1
ATOM 1716 N N . ASN B 1 95 ? 3.773 -23.922 8.266 1 57.16 95 ASN B N 1
ATOM 1717 C CA . ASN B 1 95 ? 2.557 -24.703 8.102 1 57.16 95 ASN B CA 1
ATOM 1718 C C . ASN B 1 95 ? 2.475 -25.328 6.711 1 57.16 95 ASN B C 1
ATOM 1720 O O . ASN B 1 95 ? 2.004 -24.688 5.766 1 57.16 95 ASN B O 1
ATOM 1724 N N . VAL B 1 96 ? 3.346 -26.422 6.652 1 60.28 96 VAL B N 1
ATOM 1725 C CA . VAL B 1 96 ? 3.318 -27.25 5.461 1 60.28 96 VAL B CA 1
ATOM 1726 C C . VAL B 1 96 ? 1.906 -27.281 4.879 1 60.28 96 VAL B C 1
ATOM 1728 O O . VAL B 1 96 ? 1.728 -27.203 3.662 1 60.28 96 VAL B O 1
ATOM 1731 N N . GLU B 1 97 ? 1.067 -27.406 5.844 1 68.56 97 GLU B N 1
ATOM 1732 C CA . GLU B 1 97 ? -0.316 -27.484 5.387 1 68.56 97 GLU B CA 1
ATOM 1733 C C . GLU B 1 97 ? -0.726 -26.203 4.656 1 68.56 97 GLU B C 1
ATOM 1735 O O . GLU B 1 97 ? -1.439 -26.25 3.652 1 68.56 97 GLU B O 1
ATOM 1740 N N . LEU B 1 98 ? -0.18 -25.172 5.055 1 67.81 98 LEU B N 1
ATOM 1741 C CA . LEU B 1 98 ? -0.526 -23.891 4.434 1 67.81 98 LEU B CA 1
ATOM 1742 C C . LEU B 1 98 ? 0.114 -23.781 3.053 1 67.81 98 LEU B C 1
ATOM 1744 O O . LEU B 1 98 ? -0.525 -23.312 2.105 1 67.81 98 LEU B O 1
ATOM 1748 N N . GLN B 1 99 ? 1.277 -24.281 3.021 1 67.06 99 GLN B N 1
ATOM 1749 C CA . GLN B 1 99 ? 1.969 -24.234 1.736 1 67.06 99 GLN B CA 1
ATOM 1750 C C . GLN B 1 99 ? 1.245 -25.094 0.696 1 67.06 99 GLN B C 1
ATOM 1752 O O . GLN B 1 99 ? 1.098 -24.672 -0.456 1 67.06 99 GLN B O 1
ATOM 1757 N N . GLN B 1 100 ? 0.89 -26.297 1.203 1 70.25 100 GLN B N 1
ATOM 1758 C CA . GLN B 1 100 ? 0.197 -27.203 0.295 1 70.25 100 GLN B CA 1
ATOM 1759 C C . GLN B 1 100 ? -1.141 -26.609 -0.152 1 70.25 100 GLN B C 1
ATOM 1761 O O . GLN B 1 100 ? -1.528 -26.75 -1.313 1 70.25 100 GLN B O 1
ATOM 1766 N N . THR B 1 101 ? -1.769 -26.031 0.806 1 73 101 THR B N 1
ATOM 1767 C CA . THR B 1 101 ? -3.055 -25.422 0.492 1 73 101 THR B CA 1
ATOM 1768 C C . THR B 1 101 ? -2.889 -24.312 -0.536 1 73 101 THR B C 1
ATOM 1770 O O . THR B 1 101 ? -3.66 -24.219 -1.493 1 73 101 THR B O 1
ATOM 1773 N N . LEU B 1 102 ? -1.881 -23.594 -0.417 1 72.88 102 LEU B N 1
ATOM 1774 C CA . LEU B 1 102 ? -1.649 -22.469 -1.325 1 72.88 102 LEU B CA 1
ATOM 1775 C C . LEU B 1 102 ? -1.277 -22.969 -2.719 1 72.88 102 LEU B C 1
ATOM 1777 O O . LEU B 1 102 ? -1.746 -22.438 -3.721 1 72.88 102 LEU B O 1
ATOM 1781 N N . GLN B 1 103 ? -0.444 -23.953 -2.703 1 72 103 GLN B N 1
ATOM 1782 C CA . GLN B 1 103 ? -0.052 -24.531 -3.988 1 72 103 GLN B CA 1
ATOM 1783 C C . GLN B 1 103 ? -1.265 -25.062 -4.746 1 72 103 GLN B C 1
ATOM 1785 O O . GLN B 1 103 ? -1.391 -24.844 -5.953 1 72 103 GLN B O 1
ATOM 1790 N N . ARG B 1 104 ? -2.074 -25.75 -4.016 1 77 104 ARG B N 1
ATOM 1791 C CA . ARG B 1 104 ? -3.277 -26.312 -4.625 1 77 104 ARG B CA 1
ATOM 1792 C C . ARG B 1 104 ? -4.176 -25.203 -5.176 1 77 104 ARG B C 1
ATOM 1794 O O . ARG B 1 104 ? -4.738 -25.344 -6.266 1 77 104 ARG B O 1
ATOM 1801 N N . ARG B 1 105 ? -4.215 -24.172 -4.496 1 78.69 105 ARG B N 1
ATOM 1802 C CA . ARG B 1 105 ? -5.098 -23.078 -4.898 1 78.69 105 ARG B CA 1
ATOM 1803 C C . ARG B 1 105 ? -4.578 -22.391 -6.156 1 78.69 105 ARG B C 1
ATOM 1805 O O . ARG B 1 105 ? -5.359 -22 -7.031 1 78.69 105 ARG B O 1
ATOM 1812 N N . VAL B 1 106 ? -3.33 -22.234 -6.223 1 80.62 106 VAL B N 1
ATOM 1813 C CA . VAL B 1 106 ? -2.717 -21.609 -7.391 1 80.62 106 VAL B CA 1
ATOM 1814 C C . VAL B 1 106 ? -2.975 -22.469 -8.625 1 80.62 106 VAL B C 1
ATOM 1816 O O . VAL B 1 106 ? -3.32 -21.953 -9.695 1 80.62 106 VAL B O 1
ATOM 1819 N N . THR B 1 107 ? -2.846 -23.75 -8.438 1 77.75 107 THR B N 1
ATOM 1820 C CA . THR B 1 107 ? -3.084 -24.672 -9.539 1 77.75 107 THR B CA 1
ATOM 1821 C C . THR B 1 107 ? -4.555 -24.672 -9.945 1 77.75 107 THR B C 1
ATOM 1823 O O . THR B 1 107 ? -4.879 -24.609 -11.133 1 77.75 107 THR B O 1
ATOM 1826 N N . LEU B 1 108 ? -5.387 -24.688 -8.984 1 77.31 108 LEU B N 1
ATOM 1827 C CA . LEU B 1 108 ? -6.824 -24.688 -9.242 1 77.31 108 LEU B CA 1
ATOM 1828 C C . LEU B 1 108 ? -7.254 -23.406 -9.945 1 77.31 108 LEU B C 1
ATOM 1830 O O . LEU B 1 108 ? -8.211 -23.422 -10.734 1 77.31 108 LEU B O 1
ATOM 1834 N N . ALA B 1 109 ? -6.531 -22.391 -9.68 1 77.31 109 ALA B N 1
ATOM 1835 C CA . ALA B 1 109 ? -6.852 -21.109 -10.289 1 77.31 109 ALA B CA 1
ATOM 1836 C C . ALA B 1 109 ? -6.395 -21.062 -11.742 1 77.31 109 ALA B C 1
ATOM 1838 O O . ALA B 1 109 ? -6.688 -20.094 -12.469 1 77.31 109 ALA B O 1
ATOM 1839 N N . GLY B 1 110 ? -5.691 -22.062 -12.148 1 78.94 110 GLY B N 1
ATOM 1840 C CA . GLY B 1 110 ? -5.312 -22.172 -13.547 1 78.94 110 GLY B CA 1
ATOM 1841 C C . GLY B 1 110 ? -3.881 -21.75 -13.812 1 78.94 110 GLY B C 1
ATOM 1842 O O . GLY B 1 110 ? -3.471 -21.625 -14.969 1 78.94 110 GLY B O 1
ATOM 1843 N N . PHE B 1 111 ? -3.189 -21.453 -12.812 1 83 111 PHE B N 1
ATOM 1844 C CA . PHE B 1 111 ? -1.798 -21.047 -12.977 1 83 111 PHE B CA 1
ATOM 1845 C C . PHE B 1 111 ? -0.875 -22.25 -12.945 1 83 111 PHE B C 1
ATOM 1847 O O . PHE B 1 111 ? -1.108 -23.203 -12.188 1 83 111 PHE B O 1
ATOM 1854 N N . MET B 1 112 ? 0.101 -22.125 -13.758 1 73.81 112 MET B N 1
ATOM 1855 C CA . MET B 1 112 ? 1.099 -23.203 -13.758 1 73.81 112 MET B CA 1
ATOM 1856 C C . MET B 1 112 ? 2.066 -23.031 -12.586 1 73.81 112 MET B C 1
ATOM 1858 O O . MET B 1 112 ? 2.572 -21.938 -12.352 1 73.81 112 MET B O 1
ATOM 1862 N N . GLU B 1 113 ? 2.141 -23.969 -11.734 1 64.94 113 GLU B N 1
ATOM 1863 C CA . GLU B 1 113 ? 2.988 -23.875 -10.547 1 64.94 113 GLU B CA 1
ATOM 1864 C C . GLU B 1 113 ? 4.438 -24.234 -10.875 1 64.94 113 GLU B C 1
ATOM 1866 O O . GLU B 1 113 ? 4.711 -25.297 -11.422 1 64.94 113 GLU B O 1
ATOM 1871 N N . PRO B 1 114 ? 5.234 -23.125 -10.711 1 58.53 114 PRO B N 1
ATOM 1872 C CA . PRO B 1 114 ? 6.629 -23.562 -10.852 1 58.53 114 PRO B CA 1
ATOM 1873 C C . PRO B 1 114 ? 7.094 -24.422 -9.68 1 58.53 114 PRO B C 1
ATOM 1875 O O . PRO B 1 114 ? 6.449 -24.438 -8.625 1 58.53 114 PRO B O 1
ATOM 1878 N N . GLN B 1 115 ? 8.109 -25.188 -9.891 1 54.31 115 GLN B N 1
ATOM 1879 C CA . GLN B 1 115 ? 8.664 -25.984 -8.797 1 54.31 115 GLN B CA 1
ATOM 1880 C C . GLN B 1 115 ? 8.938 -25.109 -7.574 1 54.31 115 GLN B C 1
ATOM 1882 O O . GLN B 1 115 ? 8.977 -23.875 -7.672 1 54.31 115 GLN B O 1
ATOM 1887 N N . SER B 1 116 ? 9.375 -25.688 -6.297 1 51.69 116 SER B N 1
ATOM 1888 C CA . SER B 1 116 ? 9.555 -25.203 -4.93 1 51.69 116 SER B CA 1
ATOM 1889 C C . SER B 1 116 ? 10.453 -23.969 -4.898 1 51.69 116 SER B C 1
ATOM 1891 O O . SER B 1 116 ? 11.445 -23.891 -5.625 1 51.69 116 SER B O 1
ATOM 1893 N N . LEU B 1 117 ? 9.844 -22.812 -4.695 1 53.5 117 LEU B N 1
ATOM 1894 C CA . LEU B 1 117 ? 10.781 -21.719 -4.434 1 53.5 117 LEU B CA 1
ATOM 1895 C C . LEU B 1 117 ? 11.352 -21.812 -3.025 1 53.5 117 LEU B C 1
ATOM 1897 O O . LEU B 1 117 ? 10.609 -22.016 -2.061 1 53.5 117 LEU B O 1
ATOM 1901 N N . ASP B 1 118 ? 12.602 -22.188 -2.844 1 50.06 118 ASP B N 1
ATOM 1902 C CA . ASP B 1 118 ? 13.297 -22.234 -1.559 1 50.06 118 ASP B CA 1
ATOM 1903 C C . ASP B 1 118 ? 13.523 -20.828 -1.014 1 50.06 118 ASP B C 1
ATOM 1905 O O . ASP B 1 118 ? 14.297 -20.047 -1.583 1 50.06 118 ASP B O 1
ATOM 1909 N N . LEU B 1 119 ? 12.617 -20.344 -0.135 1 49.62 119 LEU B N 1
ATOM 1910 C CA . LEU B 1 119 ? 12.734 -19 0.406 1 49.62 119 LEU B CA 1
ATOM 1911 C C . LEU B 1 119 ? 13.648 -18.969 1.626 1 49.62 119 LEU B C 1
ATOM 1913 O O . LEU B 1 119 ? 13.805 -17.938 2.275 1 49.62 119 LEU B O 1
ATOM 1917 N N . THR B 1 120 ? 14.055 -20.141 2.125 1 49.38 120 THR B N 1
ATOM 1918 C CA . THR B 1 120 ? 14.875 -20.25 3.324 1 49.38 120 THR B CA 1
ATOM 1919 C C . THR B 1 120 ? 16.094 -19.344 3.232 1 49.38 120 THR B C 1
ATOM 1921 O O . THR B 1 120 ? 16.562 -18.812 4.242 1 49.38 120 THR B O 1
ATOM 1924 N N . SER B 1 121 ? 16.422 -19.172 2.184 1 47.44 121 SER B N 1
ATOM 1925 C CA . SER B 1 121 ? 17.672 -18.453 2.027 1 47.44 121 SER B CA 1
ATOM 1926 C C . SER B 1 121 ? 17.469 -16.953 2.232 1 47.44 121 SER B C 1
ATOM 1928 O O . SER B 1 121 ? 18.438 -16.219 2.441 1 47.44 121 SER B O 1
ATOM 1930 N N . ILE B 1 122 ? 16.281 -16.5 2.32 1 45.47 122 ILE B N 1
ATOM 1931 C CA . ILE B 1 122 ? 16.156 -15.039 2.283 1 45.47 122 ILE B CA 1
ATOM 1932 C C . ILE B 1 122 ? 15.586 -14.539 3.607 1 45.47 122 ILE B C 1
ATOM 1934 O O . ILE B 1 122 ? 15.086 -13.414 3.691 1 45.47 122 ILE B O 1
ATOM 1938 N N . ARG B 1 123 ? 16.062 -15.328 4.602 1 46.78 123 ARG B N 1
ATOM 1939 C CA . ARG B 1 123 ? 15.82 -14.938 5.984 1 46.78 123 ARG B CA 1
ATOM 1940 C C . ARG B 1 123 ? 14.336 -14.656 6.211 1 46.78 123 ARG B C 1
ATOM 1942 O O . ARG B 1 123 ? 13.977 -13.75 6.965 1 46.78 123 ARG B O 1
ATOM 1949 N N . LEU B 1 124 ? 13.625 -14.992 5.215 1 49.81 124 LEU B N 1
ATOM 1950 C CA . LEU B 1 124 ? 12.203 -14.938 5.539 1 49.81 124 LEU B CA 1
ATOM 1951 C C . LEU B 1 124 ? 11.68 -16.328 5.891 1 49.81 124 LEU B C 1
ATOM 1953 O O . LEU B 1 124 ? 10.797 -16.859 5.203 1 49.81 124 LEU B O 1
ATOM 1957 N N . PRO B 1 125 ? 12.344 -16.797 6.883 1 50.41 125 PRO B N 1
ATOM 1958 C CA . PRO B 1 125 ? 12.086 -18.203 7.184 1 50.41 125 PRO B CA 1
ATOM 1959 C C . PRO B 1 125 ? 10.609 -18.5 7.398 1 50.41 125 PRO B C 1
ATOM 1961 O O . PRO B 1 125 ? 10.156 -19.625 7.152 1 50.41 125 PRO B O 1
ATOM 1964 N N . ASN B 1 126 ? 9.914 -17.453 7.812 1 56.31 126 ASN B N 1
ATOM 1965 C CA . ASN B 1 126 ? 8.547 -17.812 8.195 1 56.31 126 ASN B CA 1
ATOM 1966 C C . ASN B 1 126 ? 7.559 -17.5 7.074 1 56.31 126 ASN B C 1
ATOM 1968 O O . ASN B 1 126 ? 6.348 -17.469 7.305 1 56.31 126 ASN B O 1
ATOM 1972 N N . PHE B 1 127 ? 8.281 -17.453 5.898 1 56.69 127 PHE B N 1
ATOM 1973 C CA . PHE B 1 127 ? 7.383 -17.156 4.793 1 56.69 127 PHE B CA 1
ATOM 1974 C C . PHE B 1 127 ? 7.266 -18.359 3.854 1 56.69 127 PHE B C 1
ATOM 1976 O O . PHE B 1 127 ? 8.25 -19.062 3.613 1 56.69 127 PHE B O 1
ATOM 1983 N N . SER B 1 128 ? 6.082 -18.844 3.701 1 62.09 128 SER B N 1
ATOM 1984 C CA . SER B 1 128 ? 5.82 -19.812 2.629 1 62.09 128 SER B CA 1
ATOM 1985 C C . SER B 1 128 ? 5.461 -19.094 1.329 1 62.09 128 SER B C 1
ATOM 1987 O O . SER B 1 128 ? 4.773 -18.078 1.346 1 62.09 128 SER B O 1
ATOM 1989 N N . LEU B 1 129 ? 6.113 -19.531 0.269 1 64.44 129 LEU B N 1
ATOM 1990 C CA . LEU B 1 129 ? 5.902 -18.891 -1.026 1 64.44 129 LEU B CA 1
ATOM 1991 C C . LEU B 1 129 ? 5.441 -19.906 -2.064 1 64.44 129 LEU B C 1
ATOM 1993 O O . LEU B 1 129 ? 6 -21.016 -2.156 1 64.44 129 LEU B O 1
ATOM 1997 N N . SER B 1 130 ? 4.344 -19.688 -2.646 1 66.38 130 SER B N 1
ATOM 1998 C CA . SER B 1 130 ? 3.891 -20.438 -3.814 1 66.38 130 SER B CA 1
ATOM 1999 C C . SER B 1 130 ? 3.879 -19.562 -5.062 1 66.38 130 SER B C 1
ATOM 2001 O O . SER B 1 130 ? 3.508 -18.391 -5 1 66.38 130 SER B O 1
ATOM 2003 N N . VAL B 1 131 ? 4.348 -20.141 -6.113 1 68.81 131 VAL B N 1
ATOM 2004 C CA . VAL B 1 131 ? 4.461 -19.391 -7.352 1 68.81 131 VAL B CA 1
ATOM 2005 C C . VAL B 1 131 ? 3.568 -20 -8.422 1 68.81 131 VAL B C 1
ATOM 2007 O O . VAL B 1 131 ? 3.484 -21.234 -8.531 1 68.81 131 VAL B O 1
ATOM 2010 N N . GLY B 1 132 ? 2.746 -19.172 -9.078 1 64.12 132 GLY B N 1
ATOM 2011 C CA . GLY B 1 132 ? 1.961 -19.578 -10.234 1 64.12 132 GLY B CA 1
ATOM 2012 C C . GLY B 1 132 ? 2.217 -18.703 -11.453 1 64.12 132 GLY B C 1
ATOM 2013 O O . GLY B 1 132 ? 2.438 -17.5 -11.336 1 64.12 132 GLY B O 1
ATOM 2014 N N . VAL B 1 133 ? 2.256 -19.312 -12.68 1 68.56 133 VAL B N 1
ATOM 2015 C CA . VAL B 1 133 ? 2.512 -18.609 -13.922 1 68.56 133 VAL B CA 1
ATOM 2016 C C . VAL B 1 133 ? 1.262 -18.641 -14.805 1 68.56 133 VAL B C 1
ATOM 2018 O O . VAL B 1 133 ? 0.602 -19.672 -14.914 1 68.56 133 VAL B O 1
ATOM 2021 N N . GLN B 1 134 ? 0.893 -17.375 -15.148 1 69.06 134 GLN B N 1
ATOM 2022 C CA . GLN B 1 134 ? -0.228 -17.25 -16.078 1 69.06 134 GLN B CA 1
ATOM 2023 C C . GLN B 1 134 ? 0.101 -17.875 -17.422 1 69.06 134 GLN B C 1
ATOM 2025 O O . GLN B 1 134 ? 1.137 -17.578 -18.031 1 69.06 134 GLN B O 1
ATOM 2030 N N . ALA B 1 135 ? -0.832 -18.859 -17.781 1 59.25 135 ALA B N 1
ATOM 2031 C CA . ALA B 1 135 ? -0.635 -19.562 -19.031 1 59.25 135 ALA B CA 1
ATOM 2032 C C . ALA B 1 135 ? -0.792 -18.625 -20.234 1 59.25 135 ALA B C 1
ATOM 2034 O O . ALA B 1 135 ? -1.503 -17.625 -20.156 1 59.25 135 ALA B O 1
ATOM 2035 N N . TYR B 1 136 ? 0.057 -18.688 -21.141 1 56.16 136 TYR B N 1
ATOM 2036 C CA . TYR B 1 136 ? -0.025 -18 -22.422 1 56.16 136 TYR B CA 1
ATOM 2037 C C . TYR B 1 136 ? -1.353 -18.297 -23.109 1 56.16 136 TYR B C 1
ATOM 2039 O O . TYR B 1 136 ? -1.764 -19.453 -23.219 1 56.16 136 TYR B O 1
ATOM 2047 N N . SER B 1 137 ? -2.572 -17.469 -22.562 1 44.56 137 SER B N 1
ATOM 2048 C CA . SER B 1 137 ? -3.629 -17.797 -23.516 1 44.56 137 SER B CA 1
ATOM 2049 C C . SER B 1 137 ? -3.385 -17.125 -24.875 1 44.56 137 SER B C 1
ATOM 2051 O O . SER B 1 137 ? -2.76 -16.062 -24.938 1 44.56 137 SER B O 1
#

Nearest PDB structures (foldseek):
  3vc2-assembly11_K  TM=5.802E-01  e=1.783E-05  Streptomyces coelicolor A3(2)
  4f86-assembly2_I  TM=6.082E-01  e=4.401E-05  Streptomyces lasalocidi
  3vc2-assembly12_L  TM=5.872E-01  e=5.007E-05  Streptomyces coelicolor A3(2)
  3vc2-assembly3_C  TM=5.845E-01  e=5.697E-05  Streptomyces coelicolor A3(2)
  3vc2-assembly2_B  TM=5.386E-01  e=8.391E-05  Streptomyces coelicolor A3(2)

pLDDT: mean 77.98, std 16.35, range [32.31, 97.44]

Secondary structure (DSSP, 8-state):
------EEEEESSS-EEHHHHHHHHHHHT--SS--EEESSGGG-SS-SS-TT-EEEEEEEESSTT-S-HHHHHHHHHHEEEEEEEEEEEE-SS--HHHHHHHHHHHHHTTPBPPS----GGGT-TTEEEEEEE----/------EEEEESSS-EEHHHHHHHHHHHT--SS-EEEESSGGG-SS-SS-TT-EEEEEEEESSTT-S-HHHHHHHHHHEEEEEEEEEEEE-SS--HHHHHHHHHHHHHTT-B--S----GGGT-TTEEEEEEE----

Radius of gyration: 19.39 Å; Cα contacts (8 Å, |Δi|>4): 572; chains: 2; bounding box: 35×56×48 Å

InterPro domains:
  IPR007785 Anamorsin [PTHR13273] (1-121)
  IPR029063 S-adenosyl-L-methionine-dependent methyltransferase superfamily [G3DSA:3.40.50.150] (7-135)
  IPR029063 S-adenosyl-L-methionine-dependent methyltransferase superfamily [SSF53335] (25-109)
  IPR049011 Anamorsin, N-terminal domain, metazoan-type [PF20922] (38-116)

Foldseek 3Di:
DPPQAEEEEEELAPDDDPVVVQLVCVLVVVDDHDYHYYYNCVPDQADPAAFQAHQEYEYEYADLCPPPLSVLVNVLGRHHAFHKYKYKYQAQDPCVVSLVSVQVVLVVSPFDWDDDSPSVVSPSVRMRMTMGTRHRD/DPPQAEEEEEELAPDDDPVVVQLVCVLVVVDDHDYHYYYNCVPDQADPAAFQAHQEYEYEYADLCPPPLSVLVNVLGRHHAFHKYKYKYQAQDPCVVSLVSVQVVLVVSPFDWDPASPCVVSPSNSMRMTMGTRHRD